Protein AF-A0A7Y7SU64-F1 (afdb_monomer_lite)

Secondary structure (DSSP, 8-state):
----------------------------SHHHHHHHHHHTTS-PPPHHHHTTPPPPTT---SEEEPP-TT-SEEEEEEEE---TT--S-EEEEEEEEEETTEEE---PPTTSSSGGGTPPEEEE-SPPEEEE-TTSPEEEEEEEEE--SSSS-EEEEEEEEEETTEEEE-HHHHHHHHHTTT-GGGGTTPPP-GGGGSSEE---

Sequence (204 aa):
MRAIFLMLYAIFLSLTLAPFGSRANNNFDVISSVEKYVFKNGKPYVLSKVYEVMAPPSGFLPYYIYSDENTYAYPFVFNREGIKGINEPYSRCNLAYAINEMVFIPERKFNSGYAEDFEQCLGFDGDVKTLKNSKGIEWFVTKAVYEVDSDKPNSTYEVYFYLKGFFCFSKNDSHLISVNEGDILILKDKGVTEKDFMECSKNI

Foldseek 3Di:
DDDDDDDDDDDDDPPPPPPPPPPPPPVLPPVVVVVCVQCVPHDFDACCQAVVHDADPVGHHQKDWADDPVFQKIKMKGWDPDPPPDPGIAIDIWIWGDDPSFIWTWADDEPPPDPNPDWGWPGWDDHWDWDQAPVRKIKTKTKTWTDDPDPGIDIFIWMWIDDPQKIFTAPVVSVVCRVVVNPPVVCHHDDDDPVRRPTIDHTD

Structure (mmCIF, N/CA/C/O backbone):
data_AF-A0A7Y7SU64-F1
#
_entry.id   AF-A0A7Y7SU64-F1
#
loop_
_atom_site.group_PDB
_atom_site.id
_atom_site.type_symbol
_atom_site.label_atom_id
_atom_site.label_alt_id
_atom_site.label_comp_id
_atom_site.label_asym_id
_atom_site.label_entity_id
_atom_site.label_seq_id
_atom_site.pdbx_PDB_ins_code
_atom_site.Cartn_x
_atom_site.Cartn_y
_atom_site.Cartn_z
_atom_site.occupancy
_atom_site.B_iso_or_equiv
_atom_site.auth_seq_id
_atom_site.auth_comp_id
_atom_site.auth_asym_id
_atom_site.auth_atom_id
_atom_site.pdbx_PDB_model_num
ATOM 1 N N . MET A 1 1 ? -48.691 -63.155 4.114 1.00 37.97 1 MET A N 1
ATOM 2 C CA . MET A 1 1 ? -47.273 -62.724 4.143 1.00 37.97 1 MET A CA 1
ATOM 3 C C . MET A 1 1 ? -47.285 -61.203 4.233 1.00 37.97 1 MET A C 1
ATOM 5 O O . MET A 1 1 ? -47.823 -60.595 3.326 1.00 37.97 1 MET A O 1
ATOM 9 N N . ARG A 1 2 ? -47.125 -60.614 5.433 1.00 35.09 2 ARG A N 1
ATOM 10 C CA . ARG A 1 2 ? -45.861 -60.035 5.969 1.00 35.09 2 ARG A CA 1
ATOM 11 C C . ARG A 1 2 ? -45.232 -59.089 4.927 1.00 35.09 2 ARG A C 1
ATOM 13 O O . ARG A 1 2 ? -44.839 -59.586 3.885 1.00 35.09 2 ARG A O 1
ATOM 20 N N . ALA A 1 3 ? -45.203 -57.765 5.087 1.00 41.16 3 ALA A N 1
ATOM 21 C CA . ALA A 1 3 ? -44.695 -56.940 6.199 1.00 41.16 3 ALA A CA 1
ATOM 22 C C . ALA A 1 3 ? -45.527 -55.628 6.294 1.00 41.16 3 ALA A C 1
ATOM 24 O O . ALA A 1 3 ? -45.928 -55.114 5.260 1.00 41.16 3 ALA A O 1
ATOM 25 N N . ILE A 1 4 ? -46.027 -55.113 7.427 1.00 45.88 4 ILE A N 1
ATOM 26 C CA . ILE A 1 4 ? -45.386 -54.502 8.615 1.00 45.88 4 ILE A CA 1
ATOM 27 C C . ILE A 1 4 ? -44.097 -53.726 8.308 1.00 45.88 4 ILE A C 1
ATOM 29 O O . ILE A 1 4 ? -43.050 -54.353 8.242 1.00 45.88 4 ILE A O 1
ATOM 33 N N . PHE A 1 5 ? -44.161 -52.386 8.256 1.00 42.22 5 PHE A N 1
ATOM 34 C CA . PHE A 1 5 ? -43.311 -51.512 9.089 1.00 42.22 5 PHE A CA 1
ATOM 35 C C . PHE A 1 5 ? -43.772 -50.033 9.050 1.00 42.22 5 PHE A C 1
ATOM 37 O O . PHE A 1 5 ? -43.722 -49.397 8.006 1.00 42.22 5 PHE A O 1
ATOM 44 N N . LEU A 1 6 ? -44.249 -49.562 10.214 1.00 39.84 6 LEU A N 1
ATOM 45 C CA . LEU A 1 6 ? -44.104 -48.237 10.863 1.00 39.84 6 LEU A CA 1
ATOM 46 C C . LEU A 1 6 ? -44.205 -46.946 10.017 1.00 39.84 6 LEU A C 1
ATOM 48 O O . LEU A 1 6 ? -43.385 -46.704 9.147 1.00 39.84 6 LEU A O 1
ATOM 52 N N . MET A 1 7 ? -45.234 -46.097 10.162 1.00 41.91 7 MET A N 1
ATOM 53 C CA . MET A 1 7 ? -45.576 -45.146 11.253 1.00 41.91 7 MET A CA 1
ATOM 54 C C . MET A 1 7 ? -44.519 -44.069 11.600 1.00 41.91 7 MET A C 1
ATOM 56 O O . MET A 1 7 ? -43.461 -44.400 12.122 1.00 41.91 7 MET A O 1
ATOM 60 N N . LEU A 1 8 ? -44.972 -42.801 11.478 1.00 35.91 8 LEU A N 1
ATOM 61 C CA . LEU A 1 8 ? -44.553 -41.563 12.176 1.00 35.91 8 LEU A CA 1
ATOM 62 C C . LEU A 1 8 ? -43.207 -40.939 11.729 1.00 35.91 8 LEU A C 1
ATOM 64 O O . LEU A 1 8 ? -42.271 -41.649 11.415 1.00 35.91 8 LEU A O 1
ATOM 68 N N . TYR A 1 9 ? -42.997 -39.622 11.633 1.00 36.41 9 TYR A N 1
ATOM 69 C CA . TYR A 1 9 ? -43.536 -38.461 12.344 1.00 36.41 9 TYR A CA 1
ATOM 70 C C . TYR A 1 9 ? -43.488 -37.240 11.404 1.00 36.41 9 TYR A C 1
ATOM 72 O O . TYR A 1 9 ? -42.533 -37.061 10.649 1.00 36.41 9 TYR A O 1
ATOM 80 N N . ALA A 1 10 ? -44.488 -36.369 11.496 1.00 40.91 10 ALA A N 1
ATOM 81 C CA . ALA A 1 10 ? -44.418 -35.021 10.957 1.00 40.91 10 ALA A CA 1
ATOM 82 C C . ALA A 1 10 ? -43.375 -34.199 11.726 1.00 40.91 10 ALA A C 1
ATOM 84 O O . ALA A 1 10 ? -43.430 -34.147 12.953 1.00 40.91 10 ALA A O 1
ATOM 85 N N . ILE A 1 11 ? -42.494 -33.498 11.012 1.00 45.16 11 ILE A N 1
ATOM 86 C CA . ILE A 1 11 ? -41.845 -32.289 11.520 1.00 45.16 11 ILE A CA 1
ATOM 87 C C . ILE A 1 11 ? -41.935 -31.240 10.415 1.00 45.16 11 ILE A C 1
ATOM 89 O O . ILE A 1 11 ? -41.290 -31.335 9.373 1.00 45.16 11 ILE A O 1
ATOM 93 N N . PHE A 1 12 ? -42.784 -30.245 10.664 1.00 44.09 12 PHE A N 1
ATOM 94 C CA . PHE A 1 12 ? -42.715 -28.941 10.028 1.00 44.09 12 PHE A CA 1
ATOM 95 C C . PHE A 1 12 ? -41.309 -28.381 10.242 1.00 44.09 12 PHE A C 1
ATOM 97 O O . PHE A 1 12 ? -40.959 -27.999 11.355 1.00 44.09 12 PHE A O 1
ATOM 104 N N . LEU A 1 13 ? -40.523 -28.289 9.176 1.00 38.16 13 LEU A N 1
ATOM 105 C CA . LEU A 1 13 ? -39.455 -27.307 9.106 1.00 38.16 13 LEU A CA 1
ATOM 106 C C . LEU A 1 13 ? -39.730 -26.454 7.876 1.00 38.16 13 LEU A C 1
ATOM 108 O O . LEU A 1 13 ? -39.377 -26.794 6.748 1.00 38.16 13 LEU A O 1
ATOM 112 N N . SER A 1 14 ? -40.413 -25.337 8.112 1.00 42.44 14 SER A N 1
ATOM 113 C CA . SER A 1 14 ? -40.294 -24.160 7.270 1.00 42.44 14 SER A CA 1
ATOM 114 C C . SER A 1 14 ? -38.817 -23.778 7.249 1.00 42.44 14 SER A C 1
ATOM 116 O O . SER A 1 14 ? -38.341 -23.039 8.110 1.00 42.44 14 SER A O 1
ATOM 118 N N . LEU A 1 15 ? -38.078 -24.322 6.284 1.00 36.62 15 LEU A N 1
ATOM 119 C CA . LEU A 1 15 ? -36.829 -23.735 5.839 1.00 36.62 15 LEU A CA 1
ATOM 120 C C . LEU A 1 15 ? -37.214 -22.398 5.220 1.00 36.62 15 LEU A C 1
ATOM 122 O O . LEU A 1 15 ? -37.514 -22.285 4.034 1.00 36.62 15 LEU A O 1
ATOM 126 N N . THR A 1 16 ? -37.246 -21.378 6.072 1.00 40.88 16 THR A N 1
ATOM 127 C CA . THR A 1 16 ? -36.902 -20.032 5.660 1.00 40.88 16 THR A CA 1
ATOM 128 C C . THR A 1 16 ? -35.587 -20.171 4.909 1.00 40.88 16 THR A C 1
ATOM 130 O O . THR A 1 16 ? -34.529 -20.348 5.516 1.00 40.88 16 THR A O 1
ATOM 133 N N . LEU A 1 17 ? -35.664 -20.153 3.581 1.00 37.53 17 LEU A N 1
ATOM 134 C CA . LEU A 1 17 ? -34.552 -19.740 2.751 1.00 37.53 17 LEU A CA 1
ATOM 135 C C . LEU A 1 17 ? -34.279 -18.298 3.170 1.00 37.53 17 LEU A C 1
ATOM 137 O O . LEU A 1 17 ? -34.805 -17.350 2.594 1.00 37.53 17 LEU A O 1
ATOM 141 N N . ALA A 1 18 ? -33.498 -18.135 4.240 1.00 36.78 18 ALA A N 1
ATOM 142 C CA . ALA A 1 18 ? -32.672 -16.960 4.351 1.00 36.78 18 ALA A CA 1
ATOM 143 C C . ALA A 1 18 ? -31.949 -16.894 3.006 1.00 36.78 18 ALA A C 1
ATOM 145 O O . ALA A 1 18 ? -31.344 -17.901 2.608 1.00 36.78 18 ALA A O 1
ATOM 146 N N . PRO A 1 19 ? -32.012 -15.776 2.270 1.00 36.25 19 PRO A N 1
ATOM 147 C CA . PRO A 1 19 ? -30.974 -15.556 1.303 1.00 36.25 19 PRO A CA 1
ATOM 148 C C . PRO A 1 19 ? -29.717 -15.483 2.170 1.00 36.25 19 PRO A C 1
ATOM 150 O O . PRO A 1 19 ? -29.457 -14.480 2.834 1.00 36.25 19 PRO A O 1
ATOM 153 N N . PHE A 1 20 ? -28.963 -16.584 2.228 1.00 33.81 20 PHE A N 1
ATOM 154 C CA . PHE A 1 20 ? -27.522 -16.481 2.293 1.00 33.81 20 PHE A CA 1
ATOM 155 C C . PHE A 1 20 ? -27.210 -15.548 1.141 1.00 33.81 20 PHE A C 1
ATOM 157 O O . PHE A 1 20 ? -27.252 -15.953 -0.020 1.00 33.81 20 PHE A O 1
ATOM 164 N N . GLY A 1 21 ? -27.076 -14.261 1.468 1.00 32.00 21 GLY A N 1
ATOM 165 C CA . GLY A 1 21 ? -26.570 -13.284 0.544 1.00 32.00 21 GLY A CA 1
ATOM 166 C C . GLY A 1 21 ? -25.263 -13.882 0.087 1.00 32.00 21 GLY A C 1
ATOM 167 O O . GLY A 1 21 ? -24.312 -13.966 0.866 1.00 32.00 21 GLY A O 1
ATOM 168 N N . SER A 1 22 ? -25.250 -14.380 -1.147 1.00 32.44 22 SER A N 1
ATOM 169 C CA . SER A 1 22 ? -24.011 -14.542 -1.864 1.00 32.44 22 SER A CA 1
ATOM 170 C C . SER A 1 22 ? -23.309 -13.211 -1.661 1.00 32.44 22 SER A C 1
ATOM 172 O O . SER A 1 22 ? -23.861 -12.173 -2.044 1.00 32.44 22 SER A O 1
ATOM 174 N N . ARG A 1 23 ? -22.148 -13.207 -1.000 1.00 37.72 23 ARG A N 1
AT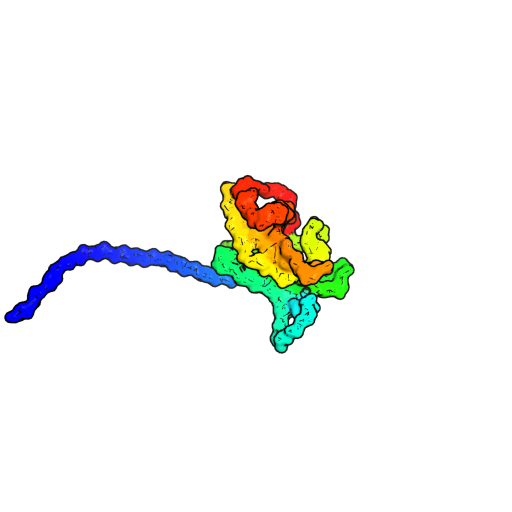OM 175 C CA . ARG A 1 23 ? -21.203 -12.122 -1.216 1.00 37.72 23 ARG A CA 1
ATOM 176 C C . ARG A 1 23 ? -20.968 -12.156 -2.716 1.00 37.72 23 ARG A C 1
ATOM 178 O O . ARG A 1 23 ? -20.239 -13.006 -3.212 1.00 37.72 23 ARG A O 1
ATOM 185 N N . ALA A 1 24 ? -21.701 -11.320 -3.446 1.00 34.91 24 ALA A N 1
ATOM 186 C CA . ALA A 1 24 ? -21.287 -10.934 -4.767 1.00 34.91 24 ALA A CA 1
ATOM 187 C C . ALA A 1 24 ? -19.865 -10.431 -4.543 1.00 34.91 24 ALA A C 1
ATOM 189 O O . ALA A 1 24 ? -19.664 -9.512 -3.743 1.00 34.91 24 ALA A O 1
ATOM 190 N N . ASN A 1 25 ? -18.887 -11.124 -5.128 1.00 41.69 25 ASN A N 1
ATOM 191 C CA . ASN A 1 25 ? -17.536 -10.611 -5.263 1.00 41.69 25 ASN A CA 1
ATOM 192 C C . ASN A 1 25 ? -17.668 -9.347 -6.095 1.00 41.69 25 ASN A C 1
ATOM 194 O O . ASN A 1 25 ? -17.586 -9.352 -7.321 1.00 41.69 25 ASN A O 1
ATOM 198 N N . ASN A 1 26 ? -17.964 -8.266 -5.398 1.00 42.69 26 ASN A N 1
ATOM 199 C CA . ASN A 1 26 ? -17.945 -6.931 -5.907 1.00 42.69 26 ASN A CA 1
ATOM 200 C C . ASN A 1 26 ? -16.463 -6.576 -6.047 1.00 42.69 26 ASN A C 1
ATOM 202 O O . ASN A 1 26 ? -15.935 -5.760 -5.296 1.00 42.69 26 ASN A O 1
ATOM 206 N N . ASN A 1 27 ? -15.818 -7.170 -7.059 1.00 50.62 27 ASN A N 1
ATOM 207 C CA . ASN A 1 27 ? -14.720 -6.567 -7.809 1.00 50.62 27 ASN A CA 1
ATOM 208 C C . ASN A 1 27 ? -15.249 -5.276 -8.476 1.00 50.62 27 ASN A C 1
ATOM 210 O O . ASN A 1 27 ? -15.114 -5.091 -9.684 1.00 50.62 27 ASN A O 1
ATOM 214 N N . PHE A 1 28 ? -15.903 -4.389 -7.708 1.00 57.12 28 PHE A N 1
ATOM 215 C CA . PHE A 1 28 ? -16.013 -2.986 -8.074 1.00 57.12 28 PHE A CA 1
ATOM 216 C C . PHE A 1 28 ? -14.612 -2.524 -8.384 1.00 57.12 28 PHE A C 1
ATOM 218 O O . PHE A 1 28 ? -13.673 -2.984 -7.748 1.00 57.12 28 PHE A O 1
ATOM 225 N N . ASP A 1 29 ? -14.516 -1.688 -9.402 1.00 80.75 29 ASP A N 1
ATOM 226 C CA . ASP A 1 29 ? -13.410 -1.600 -10.338 1.00 80.75 29 ASP A CA 1
ATOM 227 C C . ASP A 1 29 ? -12.063 -1.212 -9.688 1.00 80.75 29 ASP A C 1
ATOM 229 O O . ASP A 1 29 ? -11.540 -0.123 -9.910 1.00 80.75 29 ASP A O 1
ATOM 233 N N . VAL A 1 30 ? -11.503 -2.088 -8.841 1.00 88.75 30 VAL A N 1
ATOM 234 C CA . VAL A 1 30 ? -10.184 -1.959 -8.209 1.00 88.75 30 VAL A CA 1
ATOM 235 C C . VAL A 1 30 ? -9.152 -1.924 -9.318 1.00 88.75 30 VAL A C 1
ATOM 237 O O . VAL A 1 30 ? -8.248 -1.103 -9.269 1.00 88.75 30 VAL A O 1
ATOM 240 N N . ILE A 1 31 ? -9.347 -2.739 -10.359 1.00 90.81 31 ILE A N 1
ATOM 241 C CA . ILE A 1 31 ? -8.514 -2.740 -11.559 1.00 90.81 31 ILE A CA 1
ATOM 242 C C . ILE A 1 31 ? -8.526 -1.354 -12.218 1.00 90.81 31 ILE A C 1
ATOM 244 O O . ILE A 1 31 ? -7.460 -0.756 -12.331 1.00 90.81 31 ILE A O 1
ATOM 248 N N . SER A 1 32 ? -9.684 -0.778 -12.571 1.00 91.44 32 SER A N 1
ATOM 249 C CA . SER A 1 32 ? -9.716 0.571 -13.167 1.00 91.44 32 SER A CA 1
ATOM 250 C C . SER A 1 32 ? -9.294 1.664 -12.197 1.00 91.44 32 SER A C 1
ATOM 252 O O . SER A 1 32 ? -8.712 2.655 -12.620 1.00 91.44 32 SER A O 1
ATOM 254 N N . SER A 1 33 ? -9.572 1.533 -10.902 1.00 93.12 33 SER A N 1
ATOM 255 C CA . SER A 1 33 ? -9.156 2.515 -9.895 1.00 93.12 33 SER A CA 1
ATOM 256 C C . SER A 1 33 ? -7.637 2.543 -9.752 1.00 93.12 33 SER A C 1
ATOM 258 O O . SER A 1 33 ? -7.042 3.620 -9.768 1.00 93.12 33 SER A O 1
ATOM 260 N N . VAL A 1 34 ? -7.000 1.370 -9.689 1.00 93.12 34 VAL A N 1
ATOM 261 C CA . VAL A 1 34 ? -5.541 1.229 -9.716 1.00 93.12 34 VAL A CA 1
ATOM 262 C C . VAL A 1 34 ? -4.994 1.729 -11.048 1.00 93.12 34 VAL A C 1
ATOM 264 O O . VAL A 1 34 ? -4.060 2.521 -11.047 1.00 93.12 34 VAL A O 1
ATOM 267 N N . GLU A 1 35 ? -5.597 1.371 -12.182 1.00 91.69 35 GLU A N 1
ATOM 268 C CA . GLU A 1 35 ? -5.183 1.875 -13.494 1.00 91.69 35 GLU A CA 1
ATOM 269 C C . GLU A 1 35 ? -5.239 3.409 -13.553 1.00 91.69 35 GLU A C 1
ATOM 271 O O . GLU A 1 35 ? -4.236 4.055 -13.840 1.00 91.69 35 GLU A O 1
ATOM 276 N N . LYS A 1 36 ? -6.368 4.025 -13.193 1.00 91.81 36 LYS A N 1
ATOM 277 C CA . LYS A 1 36 ? -6.513 5.487 -13.134 1.00 91.81 36 LYS A CA 1
ATOM 278 C C . LYS A 1 36 ? -5.476 6.114 -12.210 1.00 91.81 36 LYS A C 1
ATOM 280 O O . LYS A 1 36 ? -4.870 7.115 -12.581 1.00 91.81 36 LYS A O 1
ATOM 285 N N . TYR A 1 37 ? -5.241 5.525 -11.037 1.00 91.00 37 TYR A N 1
ATOM 286 C CA . TYR A 1 37 ? -4.241 6.007 -10.087 1.00 91.00 37 TYR A CA 1
ATOM 287 C C . TYR A 1 37 ? -2.825 5.962 -10.669 1.00 91.00 37 TYR A C 1
ATOM 289 O O . TYR A 1 37 ? -2.064 6.919 -10.533 1.00 91.00 37 TYR A O 1
ATOM 297 N N . VAL A 1 38 ? -2.471 4.864 -11.331 1.00 90.31 38 VAL A N 1
ATOM 298 C CA . VAL A 1 38 ? -1.142 4.647 -11.906 1.00 90.31 38 VAL A CA 1
ATOM 299 C C . VAL A 1 38 ? -0.903 5.570 -13.106 1.00 90.31 38 VAL A C 1
ATOM 301 O O . VAL A 1 38 ? 0.180 6.134 -13.246 1.00 90.31 38 VAL A O 1
ATOM 304 N N . PHE A 1 39 ? -1.925 5.801 -13.931 1.00 89.06 39 PHE A N 1
ATOM 305 C CA . PHE A 1 39 ? -1.838 6.616 -15.146 1.00 89.06 39 PHE A CA 1
ATOM 306 C C . PHE A 1 39 ? -2.117 8.113 -14.917 1.00 89.06 39 PHE A C 1
ATOM 308 O O . PHE A 1 39 ? -2.005 8.913 -15.849 1.00 89.06 39 PHE A O 1
ATOM 315 N N . LYS A 1 40 ? -2.460 8.533 -13.689 1.00 86.62 40 LYS A N 1
ATOM 316 C CA . LYS A 1 40 ? -2.879 9.919 -13.392 1.00 86.62 40 LYS A CA 1
ATOM 317 C C . LYS A 1 40 ? -1.848 10.989 -13.769 1.00 86.62 40 LYS A C 1
ATOM 319 O O . LYS A 1 40 ? -2.220 12.130 -14.015 1.00 86.62 40 LYS A O 1
ATOM 324 N N . ASN A 1 41 ? -0.565 10.622 -13.809 1.00 80.00 41 ASN A N 1
ATOM 325 C CA . ASN A 1 41 ? 0.552 11.528 -14.093 1.00 80.00 41 ASN A CA 1
ATOM 326 C C . ASN A 1 41 ? 1.185 11.302 -15.477 1.00 80.00 41 ASN A C 1
ATOM 328 O O . ASN A 1 41 ? 2.258 11.835 -15.747 1.00 80.00 41 ASN A O 1
ATOM 332 N N . GLY A 1 42 ? 0.546 10.517 -16.348 1.00 80.75 42 GLY A N 1
ATOM 333 C CA . GLY A 1 42 ? 1.075 10.160 -17.663 1.00 80.75 42 GLY A CA 1
ATOM 334 C C . GLY A 1 42 ? 1.099 8.654 -17.891 1.00 80.75 42 GLY A C 1
ATOM 335 O O . GLY A 1 42 ? 0.624 7.872 -17.071 1.00 80.75 42 GLY A O 1
ATOM 336 N N . LYS A 1 43 ? 1.634 8.243 -19.042 1.00 84.94 43 LYS A N 1
ATOM 337 C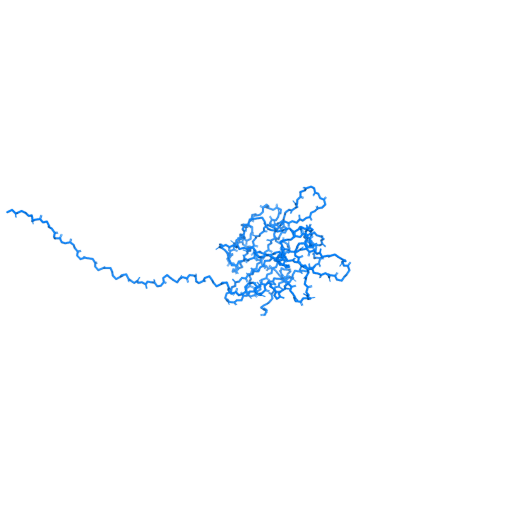 CA . LYS A 1 43 ? 1.726 6.832 -19.416 1.00 84.94 43 LYS A CA 1
ATOM 338 C C . LYS A 1 43 ? 2.973 6.215 -18.767 1.00 84.94 43 LYS A C 1
ATOM 340 O O . LYS A 1 43 ? 4.051 6.603 -19.185 1.00 84.94 43 LYS A O 1
ATOM 345 N N . PRO A 1 44 ? 2.850 5.277 -17.814 1.00 86.06 44 PRO A N 1
ATOM 346 C CA . PRO A 1 44 ? 3.994 4.614 -17.185 1.00 86.06 44 PRO A CA 1
ATOM 347 C C . PRO A 1 44 ? 4.645 3.561 -18.100 1.00 86.06 44 PRO A C 1
ATOM 349 O O . PRO A 1 44 ? 3.990 3.007 -18.994 1.00 86.06 44 PRO A O 1
ATOM 352 N N . TYR A 1 45 ? 5.893 3.176 -17.808 1.00 83.56 45 TYR A N 1
ATOM 353 C CA . TYR A 1 45 ? 6.495 1.992 -18.420 1.00 83.56 45 TYR A CA 1
ATOM 354 C C . TYR A 1 45 ? 5.906 0.707 -17.833 1.00 83.56 45 TYR A C 1
ATOM 356 O O . TYR A 1 45 ? 5.483 0.632 -16.680 1.00 83.56 45 TYR A O 1
ATOM 364 N N . VAL A 1 46 ? 5.958 -0.354 -18.627 1.00 86.31 46 VAL A N 1
ATOM 365 C CA . VAL A 1 46 ? 5.680 -1.720 -18.176 1.00 86.31 46 VAL A CA 1
ATOM 366 C C . VAL A 1 46 ? 6.641 -2.148 -17.061 1.00 86.31 46 VAL A C 1
ATOM 368 O O . VAL A 1 46 ? 7.809 -1.753 -17.072 1.00 86.31 46 VAL A O 1
ATOM 371 N N . LEU A 1 47 ? 6.180 -2.984 -16.122 1.00 87.19 47 LEU A N 1
ATOM 372 C CA . LEU A 1 47 ? 7.013 -3.453 -15.003 1.00 87.19 47 LEU A CA 1
ATOM 373 C C . LEU A 1 47 ? 8.253 -4.243 -15.455 1.00 87.19 47 LEU A C 1
ATOM 375 O O . LEU A 1 47 ? 9.274 -4.190 -14.779 1.00 87.19 47 LEU A O 1
ATOM 379 N N . SER A 1 48 ? 8.232 -4.909 -16.617 1.00 84.44 48 SER A N 1
ATOM 380 C CA . SER A 1 48 ? 9.426 -5.604 -17.133 1.00 84.44 48 SER A CA 1
ATOM 381 C C . SER A 1 48 ? 10.614 -4.692 -17.370 1.00 84.44 48 SER A C 1
ATOM 383 O O . SER A 1 48 ? 11.745 -5.134 -17.224 1.00 84.44 48 SER A O 1
ATOM 385 N N . LYS A 1 49 ? 10.373 -3.431 -17.744 1.00 83.19 49 LYS A N 1
ATOM 386 C CA . LYS A 1 49 ? 11.457 -2.465 -17.922 1.00 83.19 49 LYS A CA 1
ATOM 387 C C . LYS A 1 49 ? 12.086 -2.084 -16.580 1.00 83.19 49 LYS A C 1
ATOM 389 O O . LYS A 1 49 ? 13.260 -1.761 -16.548 1.00 83.19 49 LYS A O 1
ATOM 394 N N . VAL A 1 50 ? 11.296 -2.114 -15.509 1.00 83.75 50 VAL A N 1
ATOM 395 C CA . VAL A 1 50 ? 11.718 -1.753 -14.151 1.00 83.75 50 VAL A CA 1
ATOM 396 C C . VAL A 1 50 ? 12.575 -2.860 -13.538 1.00 83.75 50 VAL A C 1
ATOM 398 O O . VAL A 1 50 ? 13.605 -2.580 -12.952 1.00 83.75 50 VAL A O 1
ATOM 401 N N . TYR A 1 51 ? 12.175 -4.122 -13.708 1.00 83.38 51 TYR A N 1
ATOM 402 C CA . TYR A 1 51 ? 12.909 -5.274 -13.162 1.00 83.38 51 TYR A CA 1
ATOM 403 C C . TYR A 1 51 ? 13.910 -5.900 -14.141 1.00 83.38 51 TYR A C 1
ATOM 405 O O . TYR A 1 51 ? 14.428 -6.977 -13.870 1.00 83.38 51 TYR A O 1
ATOM 413 N N . GLU A 1 52 ? 14.105 -5.296 -15.315 1.00 82.06 52 GLU A N 1
ATOM 414 C CA . GLU A 1 52 ? 14.968 -5.814 -16.389 1.00 82.06 52 GLU A CA 1
ATOM 415 C C . GLU A 1 52 ? 14.693 -7.281 -16.788 1.00 82.06 52 GLU A C 1
ATOM 417 O O . GLU A 1 52 ? 15.566 -8.008 -17.263 1.00 82.06 52 GLU A O 1
ATOM 422 N N . VAL A 1 53 ? 13.447 -7.736 -16.635 1.00 81.06 53 VAL A N 1
ATOM 423 C CA . VAL A 1 53 ? 13.048 -9.114 -16.950 1.00 81.06 53 VAL A CA 1
ATOM 424 C C . VAL A 1 53 ? 12.546 -9.241 -18.385 1.00 81.06 53 VAL A C 1
ATOM 426 O O . VAL A 1 53 ? 11.812 -8.388 -18.896 1.00 81.06 53 VAL A O 1
ATOM 429 N N . MET A 1 54 ? 12.879 -10.359 -19.037 1.00 80.12 54 MET A N 1
ATOM 430 C CA . MET A 1 54 ? 12.300 -10.697 -20.339 1.00 80.12 54 MET A CA 1
ATOM 431 C C . MET A 1 54 ? 10.785 -10.860 -20.203 1.00 80.12 54 MET A C 1
ATOM 433 O O . MET A 1 54 ? 10.297 -11.719 -19.469 1.00 80.12 54 MET A O 1
ATOM 437 N N . ALA A 1 55 ? 10.037 -10.025 -20.919 1.00 73.38 55 ALA A N 1
ATOM 438 C CA . ALA A 1 55 ? 8.586 -10.070 -20.895 1.00 73.38 55 ALA A CA 1
ATOM 439 C C . ALA A 1 55 ? 8.033 -11.126 -21.863 1.00 73.38 55 ALA A C 1
ATOM 441 O O . ALA A 1 55 ? 8.618 -11.345 -22.929 1.00 73.38 55 ALA A O 1
ATOM 442 N N . PRO A 1 56 ? 6.872 -11.733 -21.555 1.00 73.94 56 PRO A N 1
ATOM 443 C CA . PRO A 1 56 ? 6.106 -12.443 -22.571 1.00 73.94 56 PRO A CA 1
ATOM 444 C C . PRO A 1 56 ? 5.737 -11.484 -23.724 1.00 73.94 56 PRO A C 1
ATOM 446 O O . PRO A 1 56 ? 5.741 -10.267 -23.529 1.00 73.94 56 PRO A O 1
ATOM 449 N N . PRO A 1 57 ? 5.363 -11.986 -24.917 1.00 66.19 57 PRO A N 1
ATOM 450 C CA . PRO A 1 57 ? 5.008 -11.140 -26.065 1.00 66.19 57 PRO A CA 1
ATOM 451 C C . PRO A 1 57 ? 3.889 -10.124 -25.786 1.00 66.19 57 PRO A C 1
ATOM 453 O O . PRO A 1 57 ? 3.842 -9.067 -26.408 1.00 66.19 57 PRO A O 1
ATOM 456 N N . SER A 1 58 ? 3.002 -10.429 -24.835 1.00 66.62 58 SER A N 1
ATOM 457 C CA . SER A 1 58 ? 1.942 -9.535 -24.355 1.00 66.62 58 SER A CA 1
ATOM 458 C C . SER A 1 58 ? 2.431 -8.422 -23.417 1.00 66.62 58 SER A C 1
ATOM 460 O O . SER A 1 58 ? 1.649 -7.547 -23.057 1.00 66.62 58 SER A O 1
ATOM 462 N N . GLY A 1 59 ? 3.702 -8.447 -23.010 1.00 64.81 59 GLY A N 1
ATOM 463 C CA . GLY A 1 59 ? 4.273 -7.552 -22.008 1.00 64.81 59 GLY A CA 1
ATOM 464 C C . GLY A 1 59 ? 3.803 -7.854 -20.581 1.00 64.81 59 GLY A C 1
ATOM 465 O O . GLY A 1 59 ? 2.985 -8.745 -20.346 1.00 64.81 59 GLY A O 1
ATOM 466 N N . PHE A 1 60 ? 4.324 -7.081 -19.626 1.00 79.50 60 PHE A N 1
ATOM 467 C CA . PHE A 1 60 ? 3.725 -6.927 -18.299 1.00 79.50 60 PHE 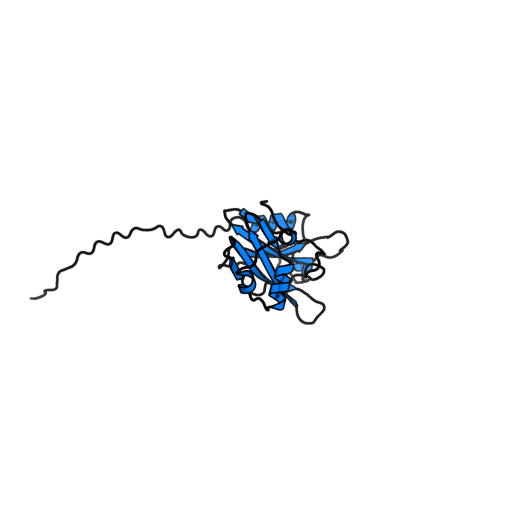A CA 1
ATOM 468 C C . PHE A 1 60 ? 2.930 -5.626 -18.257 1.00 79.50 60 PHE A C 1
ATOM 470 O O . PHE A 1 60 ? 3.306 -4.644 -18.896 1.00 79.50 60 PHE A O 1
ATOM 477 N N . LEU A 1 61 ? 1.853 -5.593 -17.477 1.00 86.88 61 LEU A N 1
ATOM 478 C CA . LEU A 1 61 ? 1.181 -4.337 -17.167 1.00 86.88 61 LEU A CA 1
ATOM 479 C C . LEU A 1 61 ? 2.134 -3.406 -16.385 1.00 86.88 61 LEU A C 1
ATOM 481 O O . LEU A 1 61 ? 3.098 -3.868 -15.765 1.00 86.88 61 LEU A O 1
ATOM 485 N N . PRO A 1 62 ? 1.897 -2.084 -16.396 1.00 89.56 62 PRO A N 1
ATOM 486 C CA . PRO A 1 62 ? 2.653 -1.142 -15.568 1.00 89.56 62 PRO A CA 1
ATOM 487 C C . PRO A 1 62 ? 2.312 -1.251 -14.073 1.00 89.56 62 PRO A C 1
ATOM 489 O O . PRO A 1 62 ? 2.865 -0.518 -13.258 1.00 89.56 62 PRO A O 1
ATOM 492 N N . TYR A 1 63 ? 1.402 -2.152 -13.708 1.00 93.06 63 TYR A N 1
ATOM 493 C CA . TYR A 1 63 ? 1.040 -2.482 -12.342 1.00 93.06 63 TYR A CA 1
ATOM 494 C C . TYR A 1 63 ? 0.702 -3.971 -12.221 1.00 93.06 63 TYR A C 1
ATOM 496 O O . TYR A 1 63 ? 0.411 -4.638 -13.213 1.00 93.06 63 TYR A O 1
ATOM 504 N N . TYR A 1 64 ? 0.714 -4.480 -10.997 1.00 92.50 64 TYR A N 1
ATOM 505 C CA . TYR A 1 64 ? 0.270 -5.820 -10.641 1.00 92.50 64 TYR A CA 1
ATOM 506 C C . TYR A 1 64 ? -0.488 -5.753 -9.316 1.00 92.50 64 TYR A C 1
ATOM 508 O O . TYR A 1 64 ? 0.031 -5.211 -8.341 1.00 92.50 64 TYR A O 1
ATOM 516 N N . ILE A 1 65 ? -1.711 -6.281 -9.291 1.00 93.12 65 ILE A N 1
ATOM 517 C CA . ILE A 1 65 ? -2.590 -6.278 -8.116 1.00 93.12 65 ILE A CA 1
ATOM 518 C C . ILE A 1 65 ? -2.574 -7.681 -7.517 1.00 93.12 65 ILE A C 1
ATOM 520 O O . ILE A 1 65 ? -2.879 -8.657 -8.201 1.00 93.12 65 ILE A O 1
ATOM 524 N N . TYR A 1 66 ? -2.221 -7.770 -6.242 1.00 90.88 66 TYR A N 1
ATOM 525 C CA . TYR A 1 66 ? -2.314 -8.988 -5.457 1.00 90.88 66 TYR A CA 1
ATOM 526 C C . TYR A 1 66 ? -3.777 -9.199 -5.068 1.00 90.88 66 TYR A C 1
ATOM 528 O O . TYR A 1 66 ? -4.460 -8.273 -4.628 1.00 90.88 66 TYR A O 1
ATOM 536 N N . SER A 1 67 ? -4.256 -10.427 -5.242 1.00 79.56 67 SER A N 1
ATOM 537 C CA . SER A 1 67 ? -5.559 -10.838 -4.731 1.00 79.56 67 SER A CA 1
ATOM 538 C C . SER A 1 67 ? -5.381 -11.349 -3.309 1.00 79.56 67 SER A C 1
ATOM 540 O O . SER A 1 67 ? -4.602 -12.274 -3.097 1.00 79.56 67 SER A O 1
ATOM 542 N N . ASP A 1 68 ? -6.123 -10.781 -2.366 1.00 74.56 68 ASP A N 1
ATOM 543 C CA . ASP A 1 68 ? -6.260 -11.305 -1.009 1.00 74.56 68 ASP A CA 1
ATOM 544 C C . ASP A 1 68 ? -7.741 -11.624 -0.781 1.00 74.56 68 ASP A C 1
ATOM 546 O O . ASP A 1 68 ? -8.581 -10.729 -0.702 1.00 74.56 68 ASP A O 1
ATOM 550 N N . GLU A 1 69 ? -8.083 -12.912 -0.734 1.00 73.50 69 GLU A N 1
ATOM 551 C CA . GLU A 1 69 ? -9.476 -13.368 -0.615 1.00 73.50 69 GLU A CA 1
ATOM 552 C C . GLU A 1 69 ? -10.094 -13.060 0.759 1.00 73.50 69 GLU A C 1
ATOM 554 O O . GLU A 1 69 ? -11.315 -13.133 0.932 1.00 73.50 69 GLU A O 1
ATOM 559 N N . ASN A 1 70 ? -9.266 -12.716 1.750 1.00 77.19 70 ASN A N 1
ATOM 560 C CA . ASN A 1 70 ? -9.689 -12.565 3.137 1.00 77.19 70 ASN A CA 1
ATOM 561 C C . ASN A 1 70 ? -9.984 -11.116 3.523 1.00 77.19 70 ASN A C 1
ATOM 563 O O . ASN A 1 70 ? -10.500 -10.865 4.618 1.00 77.19 70 ASN A O 1
ATOM 567 N N . THR A 1 71 ? -9.687 -10.157 2.646 1.00 83.25 71 THR A N 1
ATOM 568 C CA . THR A 1 71 ? -9.829 -8.732 2.942 1.00 83.25 71 THR A CA 1
ATOM 569 C C . THR A 1 71 ? -10.397 -7.966 1.749 1.00 83.25 71 THR A C 1
ATOM 571 O O . THR A 1 71 ? -10.513 -8.485 0.645 1.00 83.25 71 THR A O 1
ATOM 574 N N . TYR A 1 72 ? -10.781 -6.708 1.972 1.00 90.62 72 TYR A N 1
ATOM 575 C CA . TYR A 1 72 ? -11.094 -5.777 0.882 1.00 90.62 72 TYR A CA 1
ATOM 576 C C . TYR A 1 72 ? -9.930 -4.821 0.592 1.00 90.62 72 TYR A C 1
ATOM 578 O O . TYR A 1 72 ? -10.128 -3.744 0.028 1.00 90.62 72 TYR A O 1
ATOM 586 N N . ALA A 1 73 ? -8.728 -5.185 1.033 1.00 93.25 73 ALA A N 1
ATOM 587 C CA . ALA A 1 73 ? -7.499 -4.463 0.790 1.00 93.25 73 ALA A CA 1
ATOM 588 C C . ALA A 1 73 ? -6.660 -5.235 -0.235 1.00 93.25 73 ALA A C 1
ATOM 590 O O . ALA A 1 73 ? -6.370 -6.413 -0.060 1.00 93.25 73 ALA A O 1
ATOM 591 N N . TYR A 1 74 ? -6.276 -4.557 -1.308 1.00 94.12 74 TYR A N 1
ATOM 592 C CA . TYR A 1 74 ? -5.621 -5.133 -2.474 1.00 94.12 74 TYR A CA 1
ATOM 593 C C . TYR A 1 74 ? -4.224 -4.533 -2.573 1.00 94.12 74 TYR A C 1
ATOM 595 O O . TYR A 1 74 ? -4.089 -3.385 -3.019 1.00 94.12 74 TYR A O 1
ATOM 603 N N . PRO A 1 75 ? -3.180 -5.235 -2.095 1.00 95.19 75 PRO A N 1
ATOM 604 C CA . PRO A 1 75 ? -1.813 -4.789 -2.289 1.00 95.19 75 PRO A CA 1
ATOM 605 C C . PRO A 1 75 ? -1.535 -4.724 -3.780 1.00 95.19 75 PRO A C 1
ATOM 607 O O . PRO A 1 75 ? -1.956 -5.591 -4.543 1.00 95.19 75 PRO A O 1
ATOM 610 N N . PHE A 1 76 ? -0.826 -3.703 -4.227 1.00 94.19 76 PHE A N 1
ATOM 611 C CA . PHE A 1 76 ? -0.436 -3.628 -5.619 1.00 94.19 76 PHE A CA 1
ATOM 612 C C . PHE A 1 76 ? 0.917 -2.962 -5.771 1.00 94.19 76 PHE A C 1
ATOM 614 O O . PHE A 1 76 ? 1.312 -2.081 -5.006 1.00 94.19 76 PHE A O 1
ATOM 621 N N . VAL A 1 77 ? 1.631 -3.422 -6.786 1.00 93.19 77 VAL A N 1
ATOM 622 C CA . VAL A 1 77 ? 2.899 -2.854 -7.211 1.00 93.19 77 VAL A CA 1
ATOM 623 C C . VAL A 1 77 ? 2.647 -2.091 -8.487 1.00 93.19 77 VAL A C 1
ATOM 625 O O . VAL A 1 77 ? 1.926 -2.569 -9.360 1.00 93.19 77 VAL A O 1
ATOM 628 N N . PHE A 1 78 ? 3.232 -0.915 -8.622 1.00 91.00 78 PHE A N 1
ATOM 629 C CA . PHE A 1 78 ? 3.077 -0.109 -9.820 1.00 91.00 78 PHE A CA 1
ATOM 630 C C . PHE A 1 78 ? 4.360 0.617 -10.169 1.00 91.00 78 PHE A C 1
ATOM 632 O O . PHE A 1 78 ? 5.153 0.969 -9.300 1.00 91.00 78 PHE A O 1
ATOM 639 N N . ASN A 1 79 ? 4.555 0.845 -11.459 1.00 86.56 79 ASN A N 1
ATOM 640 C CA . ASN A 1 79 ? 5.604 1.706 -11.958 1.00 86.56 79 ASN A CA 1
ATOM 641 C C . ASN A 1 79 ? 5.206 3.170 -11.770 1.00 86.56 79 ASN A C 1
ATOM 643 O O . ASN A 1 79 ? 4.089 3.570 -12.109 1.00 86.56 79 ASN A O 1
ATOM 647 N N . ARG A 1 80 ? 6.149 3.976 -11.291 1.00 76.44 80 ARG A N 1
ATOM 648 C CA . ARG A 1 80 ? 6.061 5.427 -11.348 1.00 76.44 80 ARG A CA 1
ATOM 649 C C . ARG A 1 80 ? 7.136 5.952 -12.297 1.00 76.44 80 ARG A C 1
ATOM 651 O O . ARG A 1 80 ? 8.328 5.861 -12.022 1.00 76.44 80 ARG A O 1
ATOM 658 N N . GLU A 1 81 ? 6.705 6.549 -13.405 1.00 64.06 81 GLU A N 1
ATOM 659 C CA . GLU A 1 81 ? 7.613 7.314 -14.255 1.00 64.06 81 GLU A CA 1
ATOM 660 C C . GLU A 1 81 ? 7.982 8.651 -13.602 1.00 64.06 81 GLU A C 1
ATOM 662 O O . GLU A 1 81 ? 7.123 9.348 -13.057 1.00 64.06 81 GLU A O 1
ATOM 667 N N . GLY A 1 82 ? 9.255 9.036 -13.733 1.00 54.19 82 GLY A N 1
ATOM 668 C CA . GLY A 1 82 ? 9.645 10.435 -13.889 1.00 54.19 82 GLY A CA 1
ATOM 669 C C . GLY A 1 82 ? 9.195 11.383 -12.780 1.00 54.19 82 GLY A C 1
ATOM 670 O O . GLY A 1 82 ? 8.632 12.443 -13.066 1.00 54.19 82 GLY A O 1
ATOM 671 N N . ILE A 1 83 ? 9.515 11.077 -11.517 1.00 53.94 83 ILE A N 1
ATOM 672 C CA . ILE A 1 83 ? 9.686 12.176 -10.560 1.00 53.94 83 ILE A CA 1
ATOM 673 C C . ILE A 1 83 ? 10.748 13.103 -11.147 1.00 53.94 83 ILE A C 1
ATOM 675 O O . ILE A 1 83 ? 11.849 12.671 -11.482 1.00 53.94 83 ILE A O 1
ATOM 679 N N . LYS A 1 84 ? 10.401 14.382 -11.302 1.00 43.47 84 LYS A N 1
ATOM 680 C CA . LYS A 1 84 ? 11.287 15.414 -11.842 1.00 43.47 84 LYS A CA 1
ATOM 681 C C . LYS A 1 84 ? 12.640 15.373 -11.111 1.00 43.47 84 LYS A C 1
ATOM 683 O O . LYS A 1 84 ? 12.708 15.771 -9.953 1.00 43.47 84 LYS A O 1
ATOM 688 N N . GLY A 1 85 ? 13.688 14.897 -11.790 1.00 53.00 85 GLY A N 1
ATOM 689 C CA . GLY A 1 85 ? 15.038 14.727 -11.231 1.00 53.00 85 GLY A CA 1
ATOM 690 C C . GLY A 1 85 ? 15.552 13.282 -11.147 1.00 53.00 85 GLY A C 1
ATOM 691 O O . GLY A 1 85 ? 16.731 13.106 -10.861 1.00 53.00 85 GLY A O 1
ATOM 692 N N . ILE A 1 86 ? 14.721 12.271 -11.427 1.00 55.81 86 ILE A N 1
ATOM 693 C CA . ILE A 1 86 ? 15.114 10.853 -11.491 1.00 55.81 86 ILE A CA 1
ATOM 694 C C . ILE A 1 86 ? 14.948 10.370 -12.937 1.00 55.81 86 ILE A C 1
ATOM 696 O O . ILE A 1 86 ? 13.855 10.439 -13.498 1.00 55.81 86 ILE A O 1
ATOM 700 N N . ASN A 1 87 ? 16.045 9.927 -13.555 1.00 57.28 87 ASN A N 1
ATOM 701 C CA . ASN A 1 87 ? 16.107 9.605 -14.987 1.00 57.28 87 ASN A CA 1
ATOM 702 C C . ASN A 1 87 ? 15.710 8.155 -15.327 1.00 57.28 87 ASN A C 1
ATOM 704 O O . ASN A 1 87 ? 15.788 7.768 -16.492 1.00 57.28 87 ASN A O 1
ATOM 708 N N . GLU A 1 88 ? 15.269 7.363 -14.347 1.00 67.19 88 GLU A N 1
ATOM 709 C CA . GLU A 1 88 ? 15.016 5.927 -14.502 1.00 67.19 88 GLU A CA 1
ATOM 710 C C . GLU A 1 88 ? 13.643 5.519 -13.941 1.00 67.19 88 GLU A C 1
ATOM 712 O O . GLU A 1 88 ? 13.155 6.129 -12.983 1.00 67.19 88 GLU A O 1
ATOM 717 N N . PRO A 1 89 ? 12.971 4.535 -14.568 1.00 75.44 89 PRO A N 1
ATOM 718 C CA . PRO A 1 89 ? 11.710 4.011 -14.067 1.00 75.44 89 PRO A CA 1
ATOM 719 C C . PRO A 1 89 ? 11.938 3.179 -12.806 1.00 75.44 89 PRO A C 1
ATOM 721 O O . PRO A 1 89 ? 12.891 2.416 -12.739 1.00 75.44 89 PRO A O 1
ATOM 724 N N . TYR A 1 90 ? 11.030 3.271 -11.841 1.00 81.06 90 TYR A N 1
ATOM 725 C CA . TYR A 1 90 ? 11.104 2.488 -10.611 1.00 81.06 90 TYR A CA 1
ATOM 726 C C . TYR A 1 90 ? 9.697 2.067 -10.165 1.00 81.06 90 TYR A C 1
ATOM 728 O O . TYR A 1 90 ? 8.692 2.695 -10.519 1.00 81.06 90 TYR A O 1
ATOM 736 N N . SER A 1 91 ? 9.602 0.996 -9.378 1.00 87.69 91 SER A N 1
ATOM 737 C CA . SER A 1 91 ? 8.331 0.484 -8.859 1.00 87.69 91 SER A CA 1
ATOM 738 C C . SER A 1 91 ? 8.076 0.892 -7.406 1.00 87.69 91 SER A C 1
ATOM 740 O O . SER A 1 91 ? 8.986 1.194 -6.623 1.00 87.69 91 SER A O 1
ATOM 742 N N . ARG A 1 92 ? 6.795 0.918 -7.034 1.00 88.12 92 ARG A N 1
ATOM 743 C CA . ARG A 1 92 ? 6.293 1.263 -5.701 1.00 88.12 92 ARG A CA 1
ATOM 744 C C . ARG A 1 92 ? 5.214 0.290 -5.253 1.00 88.12 92 ARG A C 1
ATOM 746 O O . ARG A 1 92 ? 4.447 -0.210 -6.071 1.00 88.12 92 ARG A O 1
ATOM 753 N N . CYS A 1 93 ? 5.171 0.076 -3.946 1.00 90.75 93 CYS A N 1
ATOM 754 C CA . CYS A 1 93 ? 4.157 -0.694 -3.245 1.00 90.75 93 CYS A CA 1
ATOM 755 C C . CYS A 1 93 ? 3.073 0.275 -2.763 1.00 90.75 93 CYS A C 1
ATOM 757 O O . CYS A 1 93 ? 3.385 1.368 -2.288 1.00 90.75 93 CYS A O 1
ATOM 759 N N . ASN A 1 94 ? 1.805 -0.103 -2.886 1.00 93.38 94 ASN A N 1
ATOM 760 C CA . ASN A 1 94 ? 0.701 0.600 -2.240 1.00 93.38 94 ASN A CA 1
ATOM 761 C C . ASN A 1 94 ? -0.456 -0.375 -1.968 1.00 93.38 94 ASN A C 1
ATOM 763 O O . ASN A 1 94 ? -0.419 -1.539 -2.371 1.00 93.38 94 ASN A O 1
ATOM 767 N N . LEU A 1 95 ? -1.480 0.100 -1.271 1.00 94.81 95 LEU A N 1
ATOM 768 C CA . LEU A 1 95 ? -2.658 -0.663 -0.897 1.00 94.81 95 LEU A CA 1
ATOM 769 C C . LEU A 1 95 ? -3.905 0.064 -1.405 1.00 94.81 95 LEU A C 1
ATOM 771 O O . LEU A 1 95 ? -4.055 1.266 -1.192 1.00 94.81 95 LEU A O 1
ATOM 775 N N . ALA A 1 96 ? -4.794 -0.649 -2.091 1.00 95.19 96 ALA A N 1
ATOM 776 C CA . ALA A 1 96 ? -6.119 -0.146 -2.441 1.00 95.19 96 ALA A CA 1
ATOM 777 C C . ALA A 1 96 ? -7.147 -0.736 -1.476 1.00 95.19 96 ALA A C 1
ATOM 779 O O . ALA A 1 96 ? -7.124 -1.936 -1.240 1.00 95.19 96 ALA A O 1
ATOM 780 N N . TYR A 1 97 ? -8.056 0.067 -0.933 1.00 94.56 97 TYR A N 1
ATOM 781 C CA . TYR A 1 97 ? -9.114 -0.410 -0.042 1.00 94.56 97 TYR A CA 1
ATOM 782 C C . TYR A 1 97 ? -10.487 -0.192 -0.674 1.00 94.56 97 TYR A C 1
ATOM 784 O O . TYR A 1 97 ? -10.854 0.945 -0.971 1.00 94.56 97 TYR A O 1
ATOM 792 N N . ALA A 1 98 ? -11.239 -1.272 -0.887 1.00 92.50 98 ALA A N 1
ATOM 793 C CA . ALA A 1 98 ? -12.580 -1.227 -1.456 1.00 92.50 98 ALA A CA 1
ATOM 794 C C . ALA A 1 98 ? -13.644 -1.331 -0.355 1.00 92.50 98 ALA A C 1
ATOM 796 O O . ALA A 1 98 ? -13.754 -2.340 0.334 1.00 92.50 98 ALA A O 1
ATOM 797 N N . ILE A 1 99 ? -14.474 -0.304 -0.200 1.00 90.50 99 ILE A N 1
ATOM 798 C CA . ILE A 1 99 ? -15.572 -0.310 0.770 1.00 90.50 99 ILE A CA 1
ATOM 799 C C . ILE A 1 99 ? -16.741 0.518 0.246 1.00 90.50 99 ILE A C 1
ATOM 801 O O . ILE A 1 99 ? -16.550 1.617 -0.267 1.00 90.50 99 ILE A O 1
ATOM 805 N N . ASN A 1 100 ? -17.966 0.008 0.414 1.00 87.38 100 ASN A N 1
ATOM 806 C CA . ASN A 1 100 ? -19.203 0.697 0.022 1.00 87.38 100 ASN A CA 1
ATOM 807 C C . ASN A 1 100 ? -19.159 1.230 -1.423 1.00 87.38 100 ASN A C 1
ATOM 809 O O . ASN A 1 100 ? -19.452 2.399 -1.655 1.00 87.38 100 ASN A O 1
ATOM 813 N N . GLU A 1 101 ? -18.755 0.378 -2.370 1.00 85.12 101 GLU A N 1
ATOM 814 C CA . GLU A 1 101 ? -18.658 0.705 -3.808 1.00 85.12 101 GLU A CA 1
ATOM 815 C C . GLU A 1 101 ? -17.615 1.783 -4.166 1.00 85.12 101 GLU A C 1
ATOM 817 O O . GLU A 1 101 ? -17.525 2.202 -5.316 1.00 85.12 101 GLU A O 1
ATOM 822 N N . MET A 1 102 ? -16.788 2.206 -3.207 1.00 88.62 102 MET A N 1
ATOM 823 C CA . MET A 1 102 ? -15.684 3.143 -3.410 1.00 88.62 102 MET A CA 1
ATOM 824 C C . MET A 1 102 ? -14.344 2.426 -3.262 1.00 88.62 102 MET A C 1
ATOM 826 O O . MET A 1 102 ? -14.217 1.490 -2.469 1.00 88.62 102 MET A O 1
ATOM 830 N N . VAL A 1 103 ? -13.331 2.897 -3.992 1.00 92.75 103 VAL A N 1
ATOM 831 C CA . VAL A 1 103 ? -11.945 2.433 -3.868 1.00 92.75 103 VAL A CA 1
ATOM 832 C C . VAL A 1 103 ? -11.072 3.596 -3.417 1.00 92.75 103 VAL A C 1
ATOM 834 O O . VAL A 1 103 ? -11.038 4.652 -4.046 1.00 92.75 103 VAL A O 1
ATOM 837 N N . PHE A 1 104 ? -10.350 3.389 -2.323 1.00 93.88 104 PHE A N 1
ATOM 838 C CA . PHE A 1 104 ? -9.448 4.362 -1.730 1.00 93.88 104 PHE A CA 1
ATOM 839 C C . PHE A 1 104 ? -7.998 3.930 -1.947 1.00 93.88 104 PHE A C 1
ATOM 841 O O . PHE A 1 104 ? -7.638 2.799 -1.626 1.00 93.88 104 PHE A O 1
ATOM 848 N N . ILE A 1 105 ? -7.155 4.825 -2.465 1.00 94.62 105 ILE A N 1
ATOM 849 C CA . ILE A 1 105 ? -5.725 4.568 -2.697 1.00 94.62 105 ILE A CA 1
ATOM 850 C C . ILE A 1 105 ? -4.933 5.779 -2.199 1.00 94.62 105 ILE A C 1
ATOM 852 O O . ILE A 1 105 ? -5.042 6.848 -2.803 1.00 94.62 105 ILE A O 1
ATOM 856 N N . PRO A 1 106 ? -4.146 5.670 -1.115 1.00 92.69 106 PRO A N 1
ATOM 857 C CA . PRO A 1 106 ? -3.488 6.825 -0.529 1.00 92.69 106 PRO A CA 1
ATOM 858 C C . PRO A 1 106 ? -2.457 7.439 -1.481 1.00 92.69 106 PRO A C 1
ATOM 860 O O . PRO A 1 106 ? -1.759 6.758 -2.244 1.00 92.69 106 PRO A O 1
ATOM 863 N N . GLU A 1 107 ? -2.357 8.765 -1.418 1.00 87.38 107 GLU A N 1
ATOM 864 C CA . GLU A 1 107 ? -1.333 9.534 -2.117 1.00 87.38 107 GLU A CA 1
ATOM 865 C C . GLU A 1 107 ? -0.021 9.479 -1.336 1.00 87.38 107 GLU A C 1
ATOM 867 O O . GLU A 1 107 ? 0.211 10.264 -0.414 1.00 87.38 107 GLU A O 1
ATOM 872 N N . ARG A 1 108 ? 0.820 8.523 -1.727 1.00 81.12 108 ARG A N 1
ATOM 873 C CA . ARG A 1 108 ? 2.135 8.261 -1.148 1.00 81.12 108 ARG A CA 1
ATOM 874 C C . ARG A 1 108 ? 3.127 9.368 -1.533 1.00 81.12 108 ARG A C 1
ATOM 876 O O . ARG A 1 108 ? 3.309 9.671 -2.728 1.00 81.12 108 ARG A O 1
ATOM 883 N N . LYS A 1 109 ? 3.716 10.031 -0.533 1.00 74.00 109 LYS A N 1
ATOM 884 C CA . LYS A 1 109 ? 4.633 11.169 -0.730 1.00 74.00 109 LYS A CA 1
ATOM 885 C C . LYS A 1 109 ? 6.068 10.675 -0.849 1.00 74.00 109 LYS A C 1
ATOM 887 O O . LYS A 1 109 ? 6.643 10.157 0.095 1.00 74.00 109 LYS A O 1
ATOM 892 N N . PHE A 1 110 ? 6.678 10.954 -1.998 1.00 63.69 110 PHE A N 1
ATOM 893 C CA . PHE A 1 110 ? 8.095 10.680 -2.215 1.00 63.69 110 PHE A CA 1
ATOM 894 C C . PHE A 1 110 ? 8.982 11.510 -1.277 1.00 63.69 110 PHE A C 1
ATOM 896 O O . PHE A 1 110 ? 8.705 12.693 -1.058 1.00 63.69 110 PHE A O 1
ATOM 903 N N . ASN A 1 111 ? 10.069 10.906 -0.791 1.00 58.75 111 ASN A N 1
ATOM 904 C CA . ASN A 1 111 ? 11.025 11.515 0.135 1.00 58.75 111 ASN A CA 1
ATOM 905 C C . ASN A 1 111 ? 10.399 11.930 1.486 1.00 58.75 111 ASN A C 1
ATOM 907 O O . ASN A 1 111 ? 10.738 12.974 2.051 1.00 58.75 111 ASN A O 1
ATOM 911 N N . SER A 1 112 ? 9.424 11.159 1.985 1.00 55.50 112 SER A N 1
ATOM 912 C CA . SER A 1 112 ? 8.789 11.405 3.286 1.00 55.50 112 SER A CA 1
ATOM 913 C C . SER A 1 112 ? 9.586 10.826 4.463 1.00 55.50 112 SER A C 1
ATOM 915 O O . SER A 1 112 ? 9.203 11.035 5.622 1.00 55.50 112 SER A O 1
ATOM 917 N N . GLY A 1 113 ? 10.717 10.146 4.222 1.00 56.34 113 GLY A N 1
ATOM 918 C CA . GLY A 1 113 ? 11.608 9.601 5.249 1.00 56.34 113 GLY A CA 1
ATOM 919 C C . GLY A 1 113 ? 11.370 8.113 5.568 1.00 56.34 113 GLY A C 1
ATOM 920 O O . GLY A 1 113 ? 11.604 7.729 6.717 1.00 56.34 113 GLY A O 1
ATOM 921 N N . TYR A 1 114 ? 10.764 7.333 4.666 1.00 63.28 114 TYR A N 1
ATOM 922 C CA . TYR A 1 114 ? 10.476 5.888 4.815 1.00 63.28 114 TYR A CA 1
ATOM 923 C C . TYR A 1 114 ? 10.931 5.130 3.551 1.00 63.28 114 TYR A C 1
ATOM 925 O O . TYR A 1 114 ? 11.487 5.758 2.660 1.00 63.28 114 TYR A O 1
ATOM 933 N N . ALA A 1 115 ? 10.707 3.812 3.440 1.00 52.09 115 ALA A N 1
ATOM 934 C CA . ALA A 1 115 ? 11.207 2.951 2.344 1.00 52.09 115 ALA A CA 1
ATOM 935 C C . ALA A 1 115 ? 10.989 3.499 0.911 1.00 52.09 115 ALA A C 1
ATOM 937 O O . ALA A 1 115 ? 11.710 3.163 -0.024 1.00 52.09 115 ALA A O 1
ATOM 938 N N . GLU A 1 116 ? 10.033 4.409 0.740 1.00 52.91 116 GLU A N 1
ATOM 939 C CA . GLU A 1 116 ? 9.769 5.133 -0.503 1.00 52.91 116 GLU A CA 1
ATOM 940 C C . GLU A 1 116 ? 10.865 6.090 -0.975 1.00 52.91 116 GLU A C 1
ATOM 942 O O . GLU A 1 116 ? 10.774 6.580 -2.109 1.00 52.91 116 GLU A O 1
ATOM 947 N N . ASP A 1 117 ? 11.845 6.391 -0.124 1.00 58.09 117 ASP A N 1
ATOM 948 C CA . ASP A 1 117 ? 12.824 7.435 -0.385 1.00 58.09 117 ASP A CA 1
ATOM 949 C C . ASP A 1 117 ? 13.737 7.065 -1.558 1.00 58.09 117 ASP A C 1
ATOM 951 O O . ASP A 1 117 ? 13.958 7.935 -2.393 1.00 58.09 117 ASP A O 1
ATOM 955 N N . PHE A 1 118 ? 14.172 5.804 -1.723 1.00 55.41 118 PHE A N 1
ATOM 956 C CA . PHE A 1 118 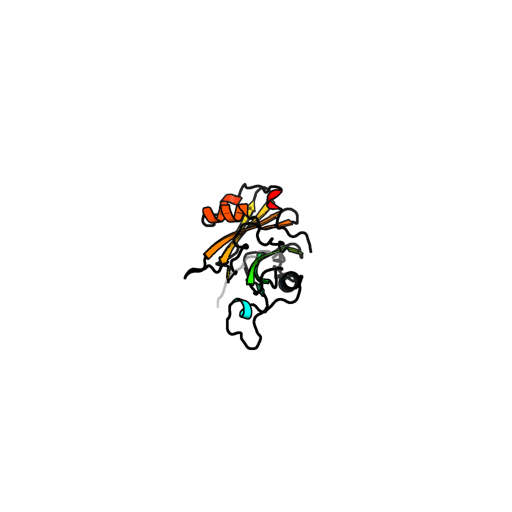? 15.034 5.417 -2.859 1.00 55.41 118 PHE A CA 1
ATOM 957 C C . PHE A 1 118 ? 14.938 3.950 -3.332 1.00 55.41 118 PHE A C 1
ATOM 959 O O . PHE A 1 118 ? 15.505 3.640 -4.373 1.00 55.41 118 PHE A O 1
ATOM 966 N N . GLU A 1 119 ? 14.201 3.057 -2.663 1.00 76.75 119 GLU A N 1
ATOM 967 C CA . GLU A 1 119 ? 14.238 1.616 -2.982 1.00 76.75 119 GLU A CA 1
ATOM 968 C C . GLU A 1 119 ? 13.115 1.183 -3.935 1.00 76.75 119 GLU A C 1
ATOM 970 O O . GLU A 1 119 ? 11.988 1.686 -3.876 1.00 76.75 119 GLU A O 1
ATOM 975 N N . GLN A 1 120 ? 13.412 0.253 -4.842 1.00 83.25 120 GLN A N 1
ATOM 976 C CA . GLN A 1 120 ? 12.443 -0.312 -5.779 1.00 83.25 120 GLN A CA 1
ATOM 977 C C . GLN A 1 120 ? 11.577 -1.357 -5.063 1.00 83.25 120 GLN A C 1
ATOM 979 O O . GLN A 1 120 ? 12.090 -2.299 -4.470 1.00 83.25 120 GLN A O 1
ATOM 984 N N . CYS A 1 121 ? 10.252 -1.207 -5.084 1.00 89.38 121 CYS A N 1
ATOM 985 C CA . CYS A 1 121 ? 9.361 -2.204 -4.479 1.00 89.38 121 CYS A CA 1
ATOM 986 C C . CYS A 1 121 ? 9.313 -3.453 -5.360 1.00 89.38 121 CYS A C 1
ATOM 988 O O . CYS A 1 121 ? 8.891 -3.365 -6.504 1.00 89.38 121 CYS A O 1
ATOM 990 N N . LEU A 1 122 ? 9.675 -4.614 -4.828 1.00 89.81 122 LEU A N 1
ATOM 991 C CA . LEU A 1 122 ? 9.603 -5.894 -5.533 1.00 89.81 122 LEU A CA 1
ATOM 992 C C . LEU A 1 122 ? 8.224 -6.552 -5.401 1.00 89.81 122 LEU A C 1
ATOM 994 O O . LEU A 1 122 ? 7.812 -7.317 -6.273 1.00 89.81 122 LEU A O 1
ATOM 998 N N . GLY A 1 123 ? 7.496 -6.268 -4.318 1.00 92.25 123 GLY A N 1
ATOM 999 C CA . GLY A 1 123 ? 6.227 -6.928 -4.041 1.00 92.25 123 GLY A CA 1
ATOM 1000 C C . GLY A 1 123 ? 5.824 -6.924 -2.580 1.00 92.25 123 GLY A C 1
ATOM 1001 O O . GLY A 1 123 ? 6.291 -6.109 -1.789 1.00 92.25 123 GLY A O 1
ATOM 1002 N N . PHE A 1 124 ? 4.953 -7.866 -2.240 1.00 92.31 124 PHE A N 1
ATOM 1003 C CA . PHE A 1 124 ? 4.485 -8.097 -0.880 1.00 92.31 124 PHE A CA 1
ATOM 1004 C C . PHE A 1 124 ? 4.736 -9.553 -0.484 1.00 92.31 124 PHE A C 1
ATOM 1006 O O . PHE A 1 124 ? 4.650 -10.452 -1.320 1.00 92.31 124 PHE A O 1
ATOM 1013 N N . ASP A 1 125 ? 5.054 -9.766 0.789 1.00 91.94 125 ASP A N 1
ATOM 1014 C CA . ASP A 1 125 ? 5.270 -11.078 1.397 1.00 91.94 125 ASP A CA 1
ATOM 1015 C C . ASP A 1 125 ? 4.116 -11.405 2.357 1.00 91.94 125 ASP A C 1
ATOM 1017 O O . ASP A 1 125 ? 4.053 -10.893 3.478 1.00 91.94 125 ASP A O 1
ATOM 1021 N N . GLY A 1 126 ? 3.200 -12.261 1.904 1.00 87.31 126 GLY A N 1
ATOM 1022 C CA . GLY A 1 126 ? 2.026 -12.701 2.660 1.00 87.31 126 GLY A CA 1
ATOM 1023 C C . GLY A 1 126 ? 0.790 -11.806 2.516 1.00 87.31 126 GLY A C 1
ATOM 1024 O O . GLY A 1 126 ? 0.765 -10.850 1.740 1.00 87.31 126 GLY A O 1
ATOM 1025 N N . ASP A 1 127 ? -0.247 -12.162 3.275 1.00 89.69 127 ASP A N 1
ATOM 1026 C CA . ASP A 1 127 ? -1.572 -11.534 3.228 1.00 89.69 127 ASP A CA 1
ATOM 1027 C C . ASP A 1 127 ? -1.645 -10.236 4.050 1.00 89.69 127 ASP A C 1
ATOM 1029 O O . ASP A 1 127 ? -0.816 -9.963 4.929 1.00 89.69 127 ASP A O 1
ATOM 1033 N N . VAL A 1 128 ? -2.694 -9.443 3.817 1.00 95.00 128 VAL A N 1
ATOM 1034 C CA . VAL A 1 128 ? -2.968 -8.230 4.589 1.00 95.00 128 VAL A CA 1
ATOM 1035 C C . VAL A 1 128 ? -3.615 -8.603 5.921 1.00 95.00 128 VAL A C 1
ATOM 1037 O O . VAL A 1 128 ? -4.722 -9.131 5.990 1.00 95.00 128 VAL A O 1
ATOM 1040 N N . LYS A 1 129 ? -2.964 -8.260 7.034 1.00 95.31 129 LYS A N 1
ATOM 1041 C CA . LYS A 1 129 ? -3.556 -8.412 8.368 1.00 95.31 129 LYS A CA 1
ATOM 1042 C C . LYS A 1 129 ? -4.453 -7.221 8.676 1.00 95.31 129 LYS A C 1
ATOM 1044 O O . LYS A 1 129 ? -4.006 -6.078 8.600 1.00 95.31 129 LYS A O 1
ATOM 1049 N N . THR A 1 130 ? -5.686 -7.477 9.104 1.00 95.56 130 THR A N 1
ATOM 1050 C CA . THR A 1 130 ? -6.654 -6.422 9.445 1.00 95.56 130 THR A CA 1
ATOM 1051 C C . THR A 1 130 ? -7.023 -6.423 10.925 1.00 95.56 130 THR A C 1
ATOM 1053 O O . THR A 1 130 ? -7.264 -7.484 11.501 1.00 95.56 130 THR A O 1
ATOM 1056 N N . LEU A 1 131 ? -7.149 -5.243 11.535 1.00 96.06 131 LEU A N 1
ATOM 1057 C CA . LEU A 1 131 ? -7.630 -5.083 12.910 1.00 96.06 131 LEU A CA 1
ATOM 1058 C C . LEU A 1 131 ? -8.545 -3.865 13.025 1.00 96.06 131 LEU A C 1
ATOM 1060 O O . LEU A 1 131 ? -8.111 -2.733 12.836 1.00 96.06 131 LEU A O 1
ATOM 1064 N N . LYS A 1 132 ? -9.796 -4.076 13.439 1.00 95.88 132 LYS A N 1
ATOM 1065 C CA . LYS A 1 132 ? -10.697 -2.981 13.809 1.00 95.88 132 LYS A CA 1
ATOM 1066 C C . LYS A 1 132 ? -10.656 -2.742 15.312 1.00 95.88 132 LYS A C 1
ATOM 1068 O O . LYS A 1 132 ? -10.915 -3.660 16.089 1.00 95.88 132 LYS A O 1
ATOM 1073 N N . ASN A 1 133 ? -10.360 -1.515 15.725 1.00 93.62 133 ASN A N 1
ATOM 1074 C CA . ASN A 1 133 ? -10.298 -1.166 17.139 1.00 93.62 133 ASN A CA 1
ATOM 1075 C C . ASN A 1 133 ? -11.595 -0.554 17.692 1.00 93.62 133 ASN A C 1
ATOM 1077 O O . ASN A 1 133 ? -12.524 -0.208 16.960 1.00 93.62 133 ASN A O 1
ATOM 1081 N N . SER A 1 134 ? -11.638 -0.390 19.018 1.00 91.62 134 SER A N 1
ATOM 1082 C CA . SER A 1 134 ? -12.774 0.181 19.760 1.00 91.62 134 SER A CA 1
ATOM 1083 C C . SER A 1 134 ? -13.098 1.633 19.382 1.00 91.62 134 SER A C 1
ATOM 1085 O O . SER A 1 134 ? -14.217 2.092 19.601 1.00 91.62 134 SER A O 1
ATOM 1087 N N . LYS A 1 135 ? -12.149 2.349 18.766 1.00 92.75 135 LYS A N 1
ATOM 1088 C CA . LYS A 1 135 ? -12.307 3.727 18.269 1.00 92.75 135 LYS A CA 1
ATOM 1089 C C . LYS A 1 135 ? -12.869 3.781 16.843 1.00 92.75 135 LYS A C 1
ATOM 1091 O O . LYS A 1 135 ? -13.011 4.867 16.284 1.00 92.75 135 LYS A O 1
ATOM 1096 N N . GLY A 1 136 ? -13.196 2.626 16.258 1.00 94.06 136 GLY A N 1
ATOM 1097 C CA . GLY A 1 136 ? -13.743 2.511 14.909 1.00 94.06 136 GLY A CA 1
ATOM 1098 C C . GLY A 1 136 ? -12.709 2.683 13.797 1.00 94.06 136 GLY A C 1
ATOM 1099 O O . GLY A 1 136 ? -13.112 2.846 12.648 1.00 94.06 136 GLY A O 1
ATOM 1100 N N . ILE A 1 137 ? -11.414 2.651 14.125 1.00 97.12 137 ILE A N 1
ATOM 1101 C CA . ILE A 1 137 ? -10.325 2.660 13.147 1.00 97.12 137 ILE A CA 1
ATOM 1102 C C . ILE A 1 137 ? -10.125 1.229 12.661 1.00 97.12 137 ILE A C 1
ATOM 1104 O O . ILE A 1 137 ? -10.029 0.305 13.473 1.00 97.12 137 ILE A O 1
ATOM 1108 N N . GLU A 1 138 ? -10.063 1.057 11.350 1.00 97.06 138 GLU A N 1
ATOM 1109 C CA . GLU A 1 138 ? -9.679 -0.200 10.723 1.00 97.06 138 GLU A CA 1
ATOM 1110 C C . GLU A 1 138 ? -8.228 -0.098 10.265 1.00 97.06 138 GLU A C 1
ATOM 1112 O O . GLU A 1 138 ? -7.890 0.773 9.472 1.00 97.06 138 GLU A O 1
ATOM 1117 N N . TRP A 1 139 ? -7.370 -0.947 10.815 1.00 97.62 139 TRP A N 1
ATOM 1118 C CA . TRP A 1 139 ? -5.945 -1.004 10.524 1.00 97.62 139 TRP A CA 1
ATOM 1119 C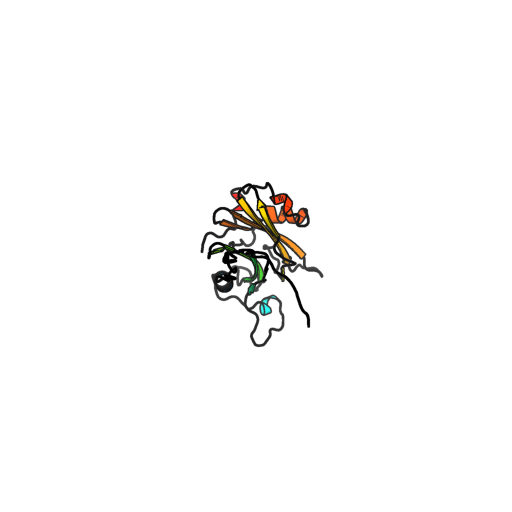 C . TRP A 1 139 ? -5.649 -2.136 9.556 1.00 97.62 139 TRP A C 1
ATOM 1121 O O . TRP A 1 139 ? -6.230 -3.214 9.674 1.00 97.62 139 TRP A O 1
ATOM 1131 N N . PHE A 1 140 ? -4.695 -1.899 8.665 1.00 96.88 140 PHE A N 1
ATOM 1132 C CA . PHE A 1 140 ? -4.213 -2.853 7.679 1.00 96.88 140 PHE A CA 1
ATOM 1133 C C . PHE A 1 140 ? -2.696 -2.894 7.773 1.00 96.88 140 PHE A C 1
ATOM 1135 O O . PHE A 1 140 ? -2.044 -1.852 7.715 1.00 96.88 140 PHE A O 1
ATOM 1142 N N . VAL A 1 141 ? -2.139 -4.085 7.935 1.00 96.44 141 VAL A N 1
ATOM 1143 C CA . VAL A 1 141 ? -0.700 -4.308 8.033 1.00 96.44 141 VAL A CA 1
ATOM 1144 C C . VAL A 1 141 ? -0.306 -5.287 6.948 1.00 96.44 141 VAL A C 1
ATOM 1146 O O . VAL A 1 141 ? -0.827 -6.398 6.895 1.00 96.44 141 VAL A O 1
ATOM 1149 N N . THR A 1 142 ? 0.629 -4.883 6.102 1.00 94.94 142 THR A N 1
ATOM 1150 C CA . THR A 1 142 ? 1.190 -5.728 5.048 1.00 94.94 142 THR A CA 1
ATOM 1151 C C . THR A 1 142 ? 2.708 -5.644 5.072 1.00 94.94 142 THR A C 1
ATOM 1153 O O . THR A 1 142 ? 3.269 -4.672 5.577 1.00 94.94 142 THR A O 1
ATOM 1156 N N . LYS A 1 143 ? 3.391 -6.671 4.571 1.00 94.44 143 LYS A N 1
ATOM 1157 C CA . LYS A 1 143 ? 4.851 -6.718 4.522 1.00 94.44 143 LYS A CA 1
ATOM 1158 C C . LYS A 1 143 ? 5.302 -6.457 3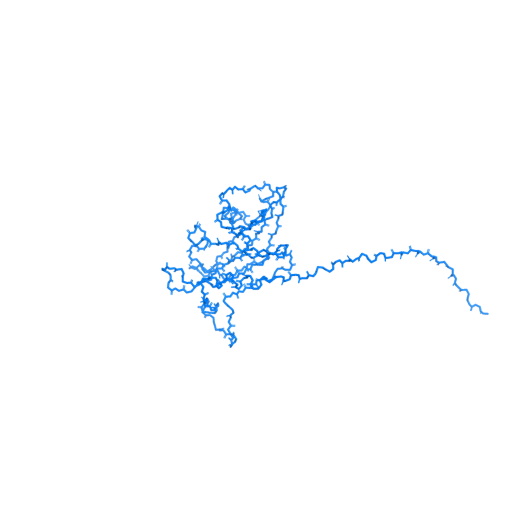.091 1.00 94.44 143 LYS A C 1
ATOM 1160 O O . LYS A 1 143 ? 5.148 -7.308 2.223 1.00 94.44 143 LYS A O 1
ATOM 1165 N N . ALA A 1 144 ? 5.833 -5.266 2.849 1.00 92.56 144 ALA A N 1
ATOM 1166 C CA . ALA A 1 144 ? 6.375 -4.875 1.557 1.00 92.56 144 ALA A CA 1
ATOM 1167 C C . ALA A 1 144 ? 7.835 -5.330 1.434 1.00 92.56 144 ALA A C 1
ATOM 1169 O O . ALA A 1 144 ? 8.588 -5.312 2.412 1.00 92.56 144 ALA A O 1
ATOM 1170 N N . VAL A 1 145 ? 8.222 -5.735 0.228 1.00 92.19 145 VAL A N 1
ATOM 1171 C CA . VAL A 1 145 ? 9.560 -6.220 -0.116 1.00 92.19 145 VAL A CA 1
ATOM 1172 C C . VAL A 1 145 ? 10.209 -5.217 -1.058 1.00 92.19 145 VAL A C 1
ATOM 1174 O O . VAL A 1 145 ? 9.622 -4.852 -2.076 1.00 92.19 145 VAL A O 1
ATOM 1177 N N . TYR A 1 146 ? 11.420 -4.793 -0.723 1.00 88.94 146 TYR A N 1
ATOM 1178 C CA . TYR A 1 146 ? 12.162 -3.751 -1.413 1.00 88.94 146 TYR A CA 1
ATOM 1179 C C . TYR A 1 146 ? 13.539 -4.249 -1.851 1.00 88.94 146 TYR A C 1
ATOM 1181 O O . TYR A 1 146 ? 14.185 -5.055 -1.175 1.00 88.94 146 TYR A O 1
ATOM 1189 N N . GLU A 1 147 ? 13.970 -3.771 -3.009 1.00 85.50 147 GLU A N 1
ATOM 1190 C CA . GLU A 1 147 ? 15.319 -3.946 -3.520 1.00 85.50 147 GLU A CA 1
ATOM 1191 C C . GLU A 1 147 ? 16.279 -3.036 -2.759 1.00 85.50 147 GLU A C 1
ATOM 1193 O O . GLU A 1 147 ? 16.052 -1.833 -2.641 1.00 85.50 147 GLU A O 1
ATOM 1198 N N . VAL A 1 148 ? 17.359 -3.625 -2.259 1.00 79.62 148 VAL A N 1
ATOM 1199 C CA . VAL A 1 148 ? 18.448 -2.930 -1.571 1.00 79.62 148 VAL A CA 1
ATOM 1200 C C . VAL A 1 148 ? 19.766 -3.305 -2.224 1.00 79.62 148 VAL A C 1
ATOM 1202 O O . VAL A 1 148 ? 19.864 -4.359 -2.849 1.00 79.62 148 VAL A O 1
ATOM 1205 N N . ASP A 1 149 ? 20.791 -2.480 -2.017 1.00 75.56 149 ASP A N 1
ATOM 1206 C CA . ASP A 1 149 ? 22.173 -2.765 -2.420 1.00 75.56 149 ASP A CA 1
ATOM 1207 C C . ASP A 1 149 ? 22.784 -3.863 -1.522 1.00 75.56 149 ASP A C 1
ATOM 1209 O O . ASP A 1 149 ? 23.637 -3.626 -0.664 1.00 75.56 149 ASP A O 1
ATOM 1213 N N . SER A 1 150 ? 22.224 -5.071 -1.614 1.00 76.06 150 SER A N 1
ATOM 1214 C CA . SER A 1 150 ? 22.635 -6.264 -0.881 1.00 76.06 150 SER A CA 1
ATOM 1215 C C . SER A 1 150 ? 22.157 -7.532 -1.596 1.00 76.06 150 SER A C 1
ATOM 1217 O O . SER A 1 150 ? 21.185 -7.505 -2.345 1.00 76.06 150 SER A O 1
ATOM 1219 N N . ASP A 1 151 ? 22.776 -8.677 -1.295 1.00 77.19 151 ASP A N 1
ATOM 1220 C CA . ASP A 1 151 ? 22.416 -9.977 -1.889 1.00 77.19 151 ASP A CA 1
ATOM 1221 C C . ASP A 1 151 ? 20.984 -10.450 -1.561 1.00 77.19 151 ASP A C 1
ATOM 1223 O O . ASP A 1 151 ? 20.517 -11.456 -2.102 1.00 77.19 151 ASP A O 1
ATOM 1227 N N . LYS A 1 152 ? 20.289 -9.789 -0.625 1.00 81.94 152 LYS A N 1
ATOM 1228 C CA . LYS A 1 152 ? 18.928 -10.143 -0.212 1.00 81.94 152 LYS A CA 1
ATOM 1229 C C . LYS A 1 152 ? 18.015 -8.922 -0.230 1.00 81.94 152 LYS A C 1
ATOM 1231 O O . LYS A 1 152 ? 18.422 -7.865 0.251 1.00 81.94 152 LYS A O 1
ATOM 1236 N N . PRO A 1 153 ? 16.764 -9.067 -0.696 1.00 85.31 153 PRO A N 1
ATOM 1237 C CA . PRO A 1 153 ? 15.800 -7.988 -0.597 1.00 85.31 153 PRO A CA 1
ATOM 1238 C C . PRO A 1 153 ? 15.494 -7.684 0.870 1.00 85.31 153 PRO A C 1
ATOM 1240 O O . PRO A 1 153 ? 15.474 -8.579 1.723 1.00 85.31 153 PRO A O 1
ATOM 1243 N N . ASN A 1 154 ? 15.235 -6.415 1.154 1.00 87.94 154 ASN A N 1
ATOM 1244 C CA . ASN A 1 154 ? 14.789 -5.980 2.464 1.00 87.94 154 ASN A CA 1
ATOM 1245 C C . ASN A 1 154 ? 13.265 -6.093 2.547 1.00 87.94 154 ASN A C 1
ATOM 1247 O O . ASN A 1 154 ? 12.558 -6.019 1.545 1.00 87.94 154 ASN A O 1
ATOM 1251 N N . SER A 1 155 ? 12.727 -6.290 3.744 1.00 89.69 155 SER A N 1
ATOM 1252 C CA . SER A 1 155 ? 11.280 -6.288 3.948 1.00 89.69 155 SER A CA 1
ATOM 1253 C C . SER A 1 155 ? 10.917 -5.425 5.135 1.00 89.69 155 SER A C 1
ATOM 1255 O O . SER A 1 155 ? 11.589 -5.444 6.163 1.00 89.69 155 SER A O 1
ATOM 1257 N N . THR A 1 156 ? 9.817 -4.697 5.013 1.00 91.31 156 THR A N 1
ATOM 1258 C CA . THR A 1 156 ? 9.327 -3.822 6.073 1.00 91.31 156 THR A CA 1
ATOM 1259 C C . THR A 1 156 ? 7.810 -3.878 6.149 1.00 91.31 156 THR A C 1
ATOM 1261 O O . THR A 1 156 ? 7.139 -4.201 5.167 1.00 91.31 156 THR A O 1
ATOM 1264 N N . TYR A 1 157 ? 7.262 -3.610 7.330 1.00 93.88 157 TYR A N 1
ATOM 1265 C CA . TYR A 1 157 ? 5.820 -3.608 7.516 1.00 93.88 157 TYR A CA 1
ATOM 1266 C C . TYR A 1 157 ? 5.257 -2.232 7.215 1.00 93.88 157 TYR A C 1
ATOM 1268 O O . TYR A 1 157 ? 5.610 -1.255 7.867 1.00 93.88 157 TYR A O 1
ATOM 1276 N N . GLU A 1 158 ? 4.319 -2.182 6.281 1.00 93.56 158 GLU A N 1
ATOM 1277 C CA . GLU A 1 158 ? 3.547 -0.992 5.983 1.00 93.56 158 GLU A CA 1
ATOM 1278 C C . GLU A 1 158 ? 2.190 -1.053 6.665 1.00 93.56 158 GLU A C 1
ATOM 1280 O O . GLU A 1 158 ? 1.481 -2.063 6.617 1.00 93.56 158 GLU A O 1
ATOM 1285 N N . VAL A 1 159 ? 1.830 0.060 7.291 1.00 95.38 159 VAL A N 1
ATOM 1286 C CA . VAL A 1 159 ? 0.586 0.213 8.028 1.00 95.38 159 VAL A CA 1
ATOM 1287 C C . VAL A 1 159 ? -0.276 1.258 7.354 1.00 95.38 159 VAL A C 1
ATOM 1289 O O . VAL A 1 159 ? 0.144 2.393 7.119 1.00 95.38 159 VAL A O 1
ATOM 1292 N N . TYR A 1 160 ? -1.518 0.872 7.111 1.00 96.31 160 TYR A N 1
ATOM 1293 C CA . TYR A 1 160 ? -2.566 1.732 6.607 1.00 96.31 160 TYR A CA 1
ATOM 1294 C C . TYR A 1 160 ? -3.726 1.750 7.595 1.00 96.31 160 TYR A C 1
ATOM 1296 O O . TYR A 1 160 ? -3.916 0.809 8.370 1.00 96.31 160 TYR A O 1
ATOM 1304 N N . PHE A 1 161 ? -4.527 2.808 7.565 1.00 96.88 161 PHE A N 1
ATOM 1305 C CA . PHE A 1 161 ? -5.761 2.854 8.335 1.00 96.88 161 PHE A CA 1
ATOM 1306 C C . PHE A 1 161 ? -6.901 3.498 7.566 1.00 96.88 161 PHE A C 1
ATOM 1308 O O . PHE A 1 161 ? -6.698 4.426 6.782 1.00 96.88 161 PHE A O 1
ATOM 1315 N N . TYR A 1 162 ? -8.112 3.029 7.849 1.00 96.31 162 TYR A N 1
ATOM 1316 C CA . TYR A 1 162 ? -9.355 3.649 7.434 1.00 96.31 162 TYR A CA 1
ATOM 1317 C C . TYR A 1 162 ? -10.090 4.236 8.641 1.00 96.31 162 TYR A C 1
ATOM 1319 O O . TYR A 1 162 ? -10.368 3.547 9.628 1.00 96.31 162 TYR A O 1
ATOM 1327 N N . LEU A 1 163 ? -10.432 5.523 8.560 1.00 95.25 163 LEU A N 1
ATOM 1328 C CA . LEU A 1 163 ? -11.272 6.197 9.545 1.00 95.25 163 LEU A CA 1
ATOM 1329 C C . LEU A 1 163 ? -12.130 7.266 8.867 1.00 95.25 163 LEU A C 1
ATOM 1331 O O . LEU A 1 163 ? -11.613 8.218 8.294 1.00 95.25 163 LEU A O 1
ATOM 1335 N N . LYS A 1 164 ? -13.458 7.147 9.001 1.00 91.19 164 LYS A N 1
ATOM 1336 C CA . LYS A 1 164 ? -14.433 8.176 8.583 1.00 91.19 164 LYS A CA 1
ATOM 1337 C C . LYS A 1 164 ? -14.238 8.666 7.131 1.00 91.19 164 LYS A C 1
ATOM 1339 O O . LYS A 1 164 ? -14.289 9.866 6.879 1.00 91.19 164 LYS A O 1
ATOM 1344 N N . GLY A 1 165 ? -14.023 7.746 6.187 1.00 90.75 165 GLY A N 1
ATOM 1345 C CA . GLY A 1 165 ? -13.879 8.074 4.760 1.00 90.75 165 GLY A CA 1
ATOM 1346 C C . GLY A 1 165 ? -12.468 8.479 4.327 1.00 90.75 165 GLY A C 1
ATOM 1347 O O . GLY A 1 165 ? -12.279 8.876 3.181 1.00 90.75 165 GLY A O 1
ATOM 1348 N N . PHE A 1 166 ? -11.486 8.384 5.222 1.00 93.69 166 PHE A N 1
ATOM 1349 C CA . PHE A 1 166 ? -10.074 8.577 4.910 1.00 93.69 166 PHE A CA 1
ATOM 1350 C C . PHE A 1 166 ? -9.364 7.241 4.957 1.00 93.69 166 PHE A C 1
ATOM 1352 O O . PHE A 1 166 ? -9.473 6.545 5.965 1.00 93.69 166 PHE A O 1
ATOM 1359 N N . PHE A 1 167 ? -8.617 6.923 3.905 1.00 95.81 167 PHE A N 1
ATOM 1360 C CA . PHE A 1 167 ? -7.690 5.800 3.898 1.00 95.81 167 PHE A CA 1
ATOM 1361 C C . PHE A 1 167 ? -6.270 6.327 3.735 1.00 95.81 167 PHE A C 1
ATOM 1363 O O . PHE A 1 167 ? -5.977 7.026 2.759 1.00 95.81 167 PHE A O 1
ATOM 1370 N N . CYS A 1 168 ? -5.421 6.038 4.713 1.00 95.25 168 CYS A N 1
ATOM 1371 C CA . CYS A 1 168 ? -4.136 6.699 4.882 1.00 95.25 168 CYS A CA 1
ATOM 1372 C C . CYS A 1 168 ? -3.018 5.694 5.101 1.00 95.25 168 CYS A C 1
ATOM 1374 O O . CYS A 1 168 ? -3.202 4.701 5.802 1.00 95.25 168 CYS A O 1
ATOM 1376 N N . PHE A 1 169 ? -1.847 6.004 4.560 1.00 94.12 169 PHE A N 1
ATOM 1377 C CA . PHE A 1 169 ? -0.602 5.376 4.967 1.00 94.12 169 PHE A CA 1
ATOM 1378 C C . PHE A 1 169 ? -0.086 6.039 6.253 1.00 94.12 169 PHE A C 1
ATOM 1380 O O . PHE A 1 169 ? -0.007 7.266 6.335 1.00 94.12 169 PHE A O 1
ATOM 1387 N N . SER A 1 170 ? 0.282 5.236 7.254 1.00 92.94 170 SER A N 1
ATOM 1388 C CA . SER A 1 170 ? 0.864 5.720 8.508 1.00 92.94 170 SER A CA 1
ATOM 1389 C C . SER A 1 170 ? 2.331 5.324 8.616 1.00 92.94 170 SER A C 1
ATOM 1391 O O . SER A 1 170 ? 2.681 4.209 9.014 1.00 92.94 170 SER A O 1
ATOM 1393 N N . LYS A 1 171 ? 3.218 6.277 8.329 1.00 89.12 171 LYS A N 1
ATOM 1394 C CA . LYS A 1 171 ? 4.668 6.096 8.467 1.00 89.12 171 LYS A CA 1
ATOM 1395 C C . LYS A 1 171 ? 5.084 5.719 9.894 1.00 89.12 171 LYS A C 1
ATOM 1397 O O . LYS A 1 171 ? 5.894 4.815 10.092 1.00 89.12 171 LYS A O 1
ATOM 1402 N N . ASN A 1 172 ? 4.545 6.417 10.894 1.00 89.81 172 ASN A N 1
ATOM 1403 C CA . ASN A 1 172 ? 4.923 6.199 12.293 1.00 89.81 172 ASN A CA 1
ATOM 1404 C C . ASN A 1 172 ? 4.514 4.804 12.767 1.00 89.81 172 ASN A C 1
ATOM 1406 O O . ASN A 1 172 ? 5.272 4.148 13.483 1.00 89.81 172 ASN A O 1
ATOM 1410 N N . ASP A 1 173 ? 3.334 4.344 12.349 1.00 93.44 173 ASP A N 1
ATOM 1411 C CA . ASP A 1 173 ? 2.865 3.008 12.698 1.00 93.44 173 ASP A CA 1
ATOM 1412 C C . ASP A 1 173 ? 3.604 1.928 11.918 1.00 93.44 173 ASP A C 1
ATOM 1414 O O . ASP A 1 173 ? 3.903 0.886 12.486 1.00 93.44 173 ASP A O 1
ATOM 1418 N N . SER A 1 174 ? 3.996 2.196 10.672 1.00 92.75 174 SER A N 1
ATOM 1419 C CA . SER A 1 174 ? 4.849 1.300 9.879 1.00 92.75 174 SER A CA 1
ATOM 1420 C C . SER A 1 174 ? 6.192 1.044 10.566 1.00 92.75 174 SER A C 1
ATOM 1422 O O . SER A 1 174 ? 6.604 -0.104 10.743 1.00 92.75 174 SER A O 1
ATOM 1424 N N . HIS A 1 175 ? 6.835 2.099 11.077 1.00 90.75 175 HIS A N 1
ATOM 1425 C CA . HIS A 1 175 ? 8.036 1.957 11.901 1.00 90.75 175 HIS A CA 1
ATOM 1426 C C . HIS A 1 175 ? 7.753 1.189 13.202 1.00 90.75 175 HIS A C 1
ATOM 1428 O O . HIS A 1 175 ? 8.477 0.253 13.531 1.00 90.75 175 HIS A O 1
ATOM 1434 N N . LEU A 1 176 ? 6.697 1.558 13.938 1.00 93.06 176 LEU A N 1
ATOM 1435 C CA . LEU A 1 176 ? 6.330 0.903 15.198 1.00 93.06 176 LEU A CA 1
ATOM 1436 C C . LEU A 1 176 ? 6.070 -0.599 15.018 1.00 93.06 176 LEU A C 1
ATOM 1438 O O . LEU A 1 176 ? 6.543 -1.401 15.814 1.00 93.06 176 LEU A O 1
ATOM 1442 N N . ILE A 1 177 ? 5.340 -0.991 13.980 1.00 95.25 177 ILE A N 1
ATOM 1443 C CA . ILE A 1 177 ? 5.048 -2.394 13.690 1.00 95.25 177 ILE A CA 1
ATOM 1444 C C . ILE A 1 177 ? 6.303 -3.126 13.216 1.00 95.25 177 ILE A C 1
ATOM 1446 O O . ILE A 1 177 ? 6.519 -4.268 13.615 1.00 95.25 177 ILE A O 1
ATOM 1450 N N . SER A 1 178 ? 7.167 -2.467 12.441 1.00 92.12 178 SER A N 1
ATOM 1451 C CA . SER A 1 178 ? 8.429 -3.058 11.990 1.00 92.12 178 SER A CA 1
ATOM 1452 C C . SER A 1 178 ? 9.376 -3.390 13.141 1.00 92.12 178 SER A C 1
ATOM 1454 O O . SER A 1 178 ? 9.919 -4.490 13.173 1.00 92.12 178 SER A O 1
ATOM 1456 N N . VAL A 1 179 ? 9.527 -2.496 14.126 1.00 93.00 179 VAL A N 1
ATOM 1457 C CA . VAL A 1 179 ? 10.363 -2.775 15.311 1.00 93.00 179 VAL A CA 1
ATOM 1458 C C . VAL A 1 179 ? 9.756 -3.823 16.250 1.00 93.00 179 VAL A C 1
ATOM 1460 O O . VAL A 1 179 ? 10.465 -4.359 17.093 1.00 93.00 179 VAL A O 1
ATOM 1463 N N . ASN A 1 180 ? 8.462 -4.122 16.104 1.00 95.00 180 ASN A N 1
ATOM 1464 C CA . ASN A 1 180 ? 7.753 -5.167 16.847 1.00 95.00 180 ASN A CA 1
ATOM 1465 C C . ASN A 1 180 ? 7.382 -6.361 15.947 1.00 95.00 180 ASN A C 1
ATOM 1467 O O . ASN A 1 180 ? 6.366 -7.018 16.166 1.00 95.00 180 ASN A O 1
ATOM 1471 N N . GLU A 1 181 ? 8.176 -6.611 14.902 1.00 92.75 181 GLU A N 1
ATOM 1472 C CA . GLU A 1 181 ? 8.113 -7.820 14.069 1.00 92.75 181 GLU A CA 1
ATOM 1473 C C . GLU A 1 181 ? 6.735 -8.124 13.440 1.00 92.75 181 GLU A C 1
ATOM 1475 O O . GLU A 1 181 ? 6.439 -9.265 13.083 1.00 92.75 181 GLU A O 1
ATOM 1480 N N . GLY A 1 182 ? 5.890 -7.110 13.232 1.00 91.75 182 GLY A N 1
ATOM 1481 C CA . GLY A 1 182 ? 4.573 -7.293 12.618 1.00 91.75 182 GLY A CA 1
ATOM 1482 C C . GLY A 1 182 ? 3.424 -7.553 13.594 1.00 91.75 182 GLY A C 1
ATOM 1483 O O . GLY A 1 182 ? 2.358 -7.994 13.145 1.00 91.75 182 GLY A O 1
ATOM 1484 N N . ASP A 1 183 ? 3.611 -7.322 14.900 1.00 95.44 183 ASP A N 1
ATOM 1485 C CA . ASP A 1 183 ? 2.545 -7.484 15.894 1.00 95.44 183 ASP A CA 1
ATOM 1486 C C . ASP A 1 183 ? 1.459 -6.401 15.764 1.00 95.44 183 ASP A C 1
ATOM 1488 O O . ASP A 1 183 ? 1.542 -5.299 16.311 1.00 95.44 183 ASP A O 1
ATOM 1492 N N . ILE A 1 184 ? 0.385 -6.748 15.052 1.00 95.69 184 ILE A N 1
ATOM 1493 C CA . ILE A 1 184 ? -0.771 -5.877 14.823 1.00 95.69 184 ILE A CA 1
ATOM 1494 C C . ILE A 1 184 ? -1.534 -5.529 16.111 1.00 95.69 184 ILE A C 1
ATOM 1496 O O . ILE A 1 184 ? -2.227 -4.510 16.150 1.00 95.69 184 ILE A O 1
ATOM 1500 N N . LEU A 1 185 ? -1.419 -6.324 17.184 1.00 96.81 185 LEU A N 1
ATOM 1501 C CA . LEU A 1 185 ? -2.177 -6.093 18.420 1.00 96.81 185 LEU A CA 1
ATOM 1502 C C . LEU A 1 185 ? -1.796 -4.779 19.109 1.00 96.81 185 LEU A C 1
ATOM 1504 O O . LEU A 1 185 ? -2.612 -4.216 19.840 1.00 96.81 185 LEU A O 1
ATOM 1508 N N . ILE A 1 186 ? -0.623 -4.227 18.800 1.00 94.94 186 ILE A N 1
ATOM 1509 C CA . ILE A 1 186 ? -0.177 -2.901 19.245 1.00 94.94 186 ILE A CA 1
ATOM 1510 C C . ILE A 1 186 ? -1.158 -1.791 18.817 1.00 94.94 186 ILE A C 1
ATOM 1512 O O . ILE A 1 186 ? -1.288 -0.767 19.492 1.00 94.94 186 ILE A O 1
ATOM 1516 N N . LEU A 1 187 ? -1.912 -1.993 17.732 1.00 96.44 187 LEU A N 1
ATOM 1517 C CA . LEU A 1 187 ? -2.877 -1.021 17.204 1.00 96.44 187 LEU A CA 1
ATOM 1518 C C . LEU A 1 187 ? -4.266 -1.113 17.869 1.00 96.44 187 LEU A C 1
ATOM 1520 O O . LEU A 1 187 ? -5.132 -0.263 17.628 1.00 96.44 187 LEU A O 1
ATOM 1524 N N . LYS A 1 188 ? -4.487 -2.105 18.746 1.00 95.62 188 LYS A N 1
ATOM 1525 C CA . LYS A 1 188 ? -5.801 -2.433 19.329 1.00 95.62 188 LYS A CA 1
ATOM 1526 C C . LYS A 1 188 ? -6.451 -1.293 20.104 1.00 95.62 188 LYS A C 1
ATOM 1528 O O . LYS A 1 188 ? -7.667 -1.166 20.052 1.00 95.62 188 LYS A O 1
ATOM 1533 N N . ASP A 1 189 ? -5.672 -0.448 20.769 1.00 93.31 189 ASP A N 1
ATOM 1534 C CA . ASP A 1 189 ? -6.192 0.704 21.523 1.00 93.31 189 ASP A CA 1
ATOM 1535 C C . ASP A 1 189 ? -5.669 2.044 20.982 1.00 93.31 189 ASP A C 1
ATOM 1537 O O . ASP A 1 189 ? -5.971 3.131 21.501 1.00 93.31 189 ASP A O 1
ATOM 1541 N N . LYS A 1 190 ? -4.903 1.986 19.888 1.00 94.31 190 LYS A N 1
ATOM 1542 C CA . LYS A 1 190 ? -4.245 3.146 19.305 1.00 94.31 190 LYS A CA 1
ATOM 1543 C C . LYS A 1 190 ? -5.255 4.100 18.663 1.00 94.31 190 LYS A C 1
ATOM 1545 O O . LYS A 1 190 ? -6.190 3.694 17.979 1.00 94.31 190 LYS A O 1
ATOM 1550 N N . GLY A 1 191 ? -5.089 5.395 18.925 1.00 94.00 191 GLY A N 1
ATOM 1551 C CA . GLY A 1 191 ? -5.783 6.456 18.192 1.00 94.00 191 GLY A CA 1
ATOM 1552 C C . GLY A 1 191 ? -4.892 7.033 17.097 1.00 94.00 191 GLY A C 1
ATOM 1553 O O . GLY A 1 191 ? -3.674 6.897 17.169 1.00 94.00 191 GLY A O 1
ATOM 1554 N N . VAL A 1 192 ? -5.507 7.711 16.134 1.00 93.50 192 VAL A N 1
ATOM 1555 C CA . VAL A 1 192 ? -4.802 8.519 15.132 1.00 93.50 192 VAL A CA 1
ATOM 1556 C C . VAL A 1 192 ? -4.824 9.993 15.528 1.00 93.50 192 VAL A C 1
ATOM 1558 O O . VAL A 1 192 ? -5.756 10.467 16.181 1.00 93.50 192 VAL A O 1
ATOM 1561 N N . THR A 1 193 ? -3.784 10.710 15.136 1.00 90.12 193 THR A N 1
ATOM 1562 C CA . THR A 1 193 ? -3.591 12.150 15.317 1.00 90.12 193 THR A CA 1
ATOM 1563 C C . THR A 1 193 ? -3.553 12.840 13.958 1.00 90.12 193 THR A C 1
ATOM 1565 O O . THR A 1 193 ? -3.441 12.180 12.931 1.00 90.12 193 THR A O 1
ATOM 1568 N N . GLU A 1 194 ? -3.595 14.173 13.917 1.00 85.44 194 GLU A N 1
ATOM 1569 C CA . GLU A 1 194 ? -3.537 14.932 12.654 1.00 85.44 194 GLU A CA 1
ATOM 1570 C C . GLU A 1 194 ? -2.313 14.587 11.788 1.00 85.44 194 GLU A C 1
ATOM 1572 O O . GLU A 1 194 ? -2.396 14.597 10.561 1.00 85.44 194 GLU A O 1
ATOM 1577 N N . LYS A 1 195 ? -1.189 14.216 12.415 1.00 84.69 195 LYS A N 1
ATOM 1578 C CA . LYS A 1 195 ? 0.043 13.815 11.718 1.00 84.69 195 LYS A CA 1
ATOM 1579 C C . LYS A 1 195 ? -0.106 12.513 10.933 1.00 84.69 195 LYS A C 1
ATOM 1581 O O . LYS A 1 195 ? 0.641 12.295 9.987 1.00 84.69 195 LYS A O 1
ATOM 1586 N N . ASP A 1 196 ? -1.066 11.673 11.297 1.00 86.25 196 ASP A N 1
ATOM 1587 C CA . ASP A 1 196 ? -1.302 10.396 10.626 1.00 86.25 196 ASP A CA 1
ATOM 1588 C C . ASP A 1 196 ? -2.141 10.583 9.346 1.00 86.25 196 ASP A C 1
ATOM 1590 O O . ASP A 1 196 ? -2.251 9.670 8.535 1.00 86.25 196 ASP A O 1
ATOM 1594 N N . PHE A 1 197 ? -2.675 11.791 9.104 1.00 89.38 197 PHE A N 1
ATOM 1595 C CA . PHE A 1 197 ? -3.460 12.121 7.909 1.00 89.38 197 PHE A CA 1
ATOM 1596 C C . PHE A 1 197 ? -2.637 12.755 6.768 1.00 89.38 197 PHE A C 1
ATOM 1598 O O . PHE A 1 197 ? -3.190 13.391 5.867 1.00 89.38 197 PHE A O 1
ATOM 1605 N N . MET A 1 198 ? -1.306 12.631 6.796 1.00 86.19 198 MET A N 1
ATOM 1606 C CA . MET A 1 198 ? -0.426 13.293 5.821 1.00 86.19 198 MET A CA 1
ATOM 1607 C C . MET A 1 198 ? -0.451 12.674 4.419 1.00 86.19 198 MET A C 1
ATOM 1609 O O . MET A 1 198 ? -0.196 13.397 3.450 1.00 86.19 198 MET A O 1
ATOM 1613 N N . GLU A 1 199 ? -0.717 11.372 4.324 1.00 88.75 199 GLU A N 1
ATOM 1614 C CA . GLU A 1 199 ? -0.663 10.569 3.096 1.00 88.75 199 GLU A CA 1
ATOM 1615 C C . GLU A 1 199 ? -1.954 9.763 2.960 1.00 88.75 199 GLU A C 1
ATOM 1617 O O . GLU A 1 199 ? -1.996 8.547 3.143 1.00 88.75 199 GLU A O 1
ATOM 1622 N N . CYS A 1 200 ? -3.044 10.480 2.699 1.00 90.94 200 CYS A N 1
ATOM 1623 C CA . CYS A 1 200 ? -4.380 9.910 2.590 1.00 90.94 200 CYS A CA 1
ATOM 1624 C C . CYS A 1 200 ? -4.947 10.061 1.192 1.00 90.94 200 CYS A C 1
ATOM 1626 O O . CYS A 1 200 ? -4.644 11.015 0.476 1.00 90.94 200 CYS A O 1
ATOM 1628 N N . SER A 1 201 ? -5.879 9.178 0.868 1.00 86.19 201 SER A N 1
ATOM 1629 C CA . SER A 1 201 ? -6.917 9.479 -0.106 1.00 86.19 201 SER A CA 1
ATOM 1630 C C . SER A 1 201 ? -8.127 10.080 0.592 1.00 86.19 201 SER A C 1
ATOM 1632 O O . SER A 1 201 ? -8.510 9.689 1.698 1.00 86.19 201 SER A O 1
ATOM 1634 N N . LYS A 1 202 ? -8.726 11.049 -0.092 1.00 66.62 202 LYS A N 1
ATOM 1635 C CA . LYS A 1 202 ? -10.144 11.370 0.043 1.00 66.62 202 LYS A CA 1
ATOM 1636 C C . LYS A 1 202 ? -10.833 10.740 -1.165 1.00 66.62 202 LYS A C 1
ATOM 1638 O O . LYS A 1 202 ? -10.156 10.494 -2.159 1.00 66.62 202 LYS A O 1
ATOM 1643 N N . ASN A 1 203 ? -12.129 10.463 -1.050 1.00 53.22 203 ASN A N 1
ATOM 1644 C CA . ASN A 1 203 ? -12.947 9.899 -2.127 1.00 53.22 203 ASN A CA 1
ATOM 1645 C C . ASN A 1 203 ? -12.551 10.479 -3.507 1.00 53.22 203 ASN A C 1
ATOM 1647 O O . ASN A 1 203 ? -12.492 11.707 -3.627 1.00 53.22 203 ASN A O 1
ATOM 1651 N N . ILE A 1 204 ? -12.213 9.604 -4.465 1.00 45.75 204 ILE A N 1
ATOM 1652 C CA . ILE A 1 204 ? -11.832 9.967 -5.845 1.00 45.75 204 ILE A CA 1
ATOM 1653 C C . ILE A 1 204 ? -13.092 10.309 -6.637 1.00 45.75 204 ILE A C 1
ATOM 1655 O O . ILE A 1 204 ? -14.066 9.531 -6.546 1.00 45.75 204 ILE A O 1
#

Radius of gyration: 23.11 Å; chains: 1; bounding box: 70×78×48 Å

pLDDT: mean 79.01, std 19.42, range [32.0, 97.62]